Protein AF-A0A9D1Q0N4-F1 (afdb_monomer)

Mean predicted aligned error: 3.75 Å

InterPro domains:
  IPR006680 Amidohydrolase-related [PF01979] (60-169)
  IPR032466 Metal-dependent hydrolase [SSF51556] (52-188)

Solvent-accessible surface area (backbone atoms only — not comparable to full-atom values): 10990 Å² total; per-residue (Å²): 94,47,56,34,62,31,29,49,34,94,57,45,86,77,23,68,30,45,76,70,38,65,31,36,29,37,42,48,86,78,88,74,96,49,96,42,55,42,36,20,34,46,71,92,54,87,76,86,84,46,68,28,36,28,41,83,36,84,80,52,55,70,70,51,50,52,51,47,28,55,34,45,76,70,62,37,38,33,39,35,34,35,26,44,37,72,66,57,31,53,50,29,33,75,76,70,75,33,45,41,53,53,47,33,50,75,67,49,51,54,25,70,44,20,34,33,28,47,50,34,65,66,56,71,66,44,51,51,51,35,43,75,38,47,21,32,37,28,41,27,46,44,39,34,42,70,74,68,51,43,74,54,50,58,58,59,42,30,74,75,61,35,38,38,34,41,22,47,28,59,33,84,65,36,76,41,41,40,66,70,54,41,51,52,49,43,54,50,51,51,16,62,76,64,76,35,84,72,71,67,54,77,89,48,62,41,65,80,77

Foldseek 3Di:
DAEQQEEQAPCLVVFQQSVVHQAYEYEYPDDDPDPRYQYAYEPPPPDDPGQHHEAAALPDDPVSLVVLQVCVVVLGAYEYEFDQAPVQQVVCCVPPVDGRLVSCVVSNNAALRYEYENQAHDDLVSLVSNVVRNYAYEYQQQVSVVVVSDQHPVLSNLVSPHAYHYHNYHCPRPVNRNPVCRVVNNQVRNCVVVVHHRSDDPVSHHHND

Secondary structure (DSSP, 8-state):
--EEEEE--TTGGGSGGGGG-SEEEEESSS----TTEEEEEETTSSTT-SSEEEES-TTS-HHHHHHHHHHHHTT--EEEEES-SHHHHHHHHHHHSS-HHHHHHHHT--STTEEEEE-SS--HHHHHHHHHTT-EEEE-HHHHHHTT-----HHHHHHHT-EEEE--BTSSS-TT--HHHHHHHHHHHHHHHTT-SS-S-TTS--S--

Structure (mmCIF, N/CA/C/O backbone):
data_AF-A0A9D1Q0N4-F1
#
_entry.id   AF-A0A9D1Q0N4-F1
#
loop_
_atom_site.group_PDB
_atom_site.id
_atom_site.type_symbol
_atom_site.label_atom_id
_atom_site.label_alt_id
_atom_site.label_comp_id
_atom_site.label_asym_id
_atom_site.label_entity_id
_atom_site.label_seq_id
_atom_site.pdbx_PDB_ins_code
_atom_site.Cartn_x
_atom_site.Cartn_y
_atom_site.Cartn_z
_atom_site.occupancy
_atom_site.B_iso_or_equiv
_atom_site.auth_seq_id
_atom_site.auth_comp_id
_atom_site.auth_asym_id
_atom_site.auth_atom_i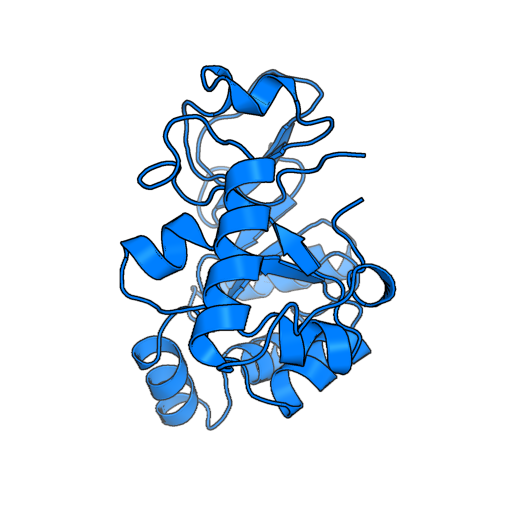d
_atom_site.pdbx_PDB_model_num
ATOM 1 N N . MET A 1 1 ? -4.282 -2.063 -17.304 1.00 81.88 1 MET A N 1
ATOM 2 C CA . MET A 1 1 ? -3.880 -0.659 -17.179 1.00 81.88 1 MET A CA 1
ATOM 3 C C . MET A 1 1 ? -2.754 -0.622 -16.160 1.00 81.88 1 MET A C 1
ATOM 5 O O . MET A 1 1 ? -2.988 -1.005 -15.025 1.00 81.88 1 MET A O 1
ATOM 9 N N . LYS A 1 2 ? -1.538 -0.217 -16.536 1.00 89.81 2 LYS A N 1
ATOM 10 C CA . LYS A 1 2 ? -0.392 -0.198 -15.614 1.00 89.81 2 LYS A CA 1
ATOM 11 C C . LYS A 1 2 ? -0.515 1.010 -14.680 1.00 89.81 2 LYS A C 1
ATOM 13 O O . LYS A 1 2 ? -0.471 2.153 -15.134 1.00 89.81 2 LYS A O 1
ATOM 18 N N . ILE A 1 3 ? -0.703 0.758 -13.385 1.00 93.88 3 ILE A N 1
ATOM 19 C CA . ILE A 1 3 ? -0.889 1.792 -12.359 1.00 93.88 3 ILE A CA 1
ATOM 20 C C . ILE A 1 3 ? 0.294 1.762 -11.395 1.00 93.88 3 ILE A C 1
ATOM 22 O O . ILE A 1 3 ? 0.560 0.728 -10.788 1.00 93.88 3 ILE A O 1
ATOM 26 N N . ASN A 1 4 ? 0.945 2.908 -11.201 1.00 96.00 4 ASN A N 1
ATOM 27 C CA . ASN A 1 4 ? 1.784 3.147 -10.031 1.00 96.00 4 ASN A CA 1
ATOM 28 C C . ASN A 1 4 ? 0.892 3.730 -8.928 1.00 96.00 4 ASN A C 1
ATOM 30 O O . ASN A 1 4 ? 0.522 4.903 -8.980 1.00 96.00 4 ASN A O 1
ATOM 34 N N . ALA A 1 5 ? 0.486 2.904 -7.965 1.00 96.38 5 ALA A N 1
ATOM 35 C CA . ALA A 1 5 ? -0.509 3.272 -6.959 1.00 96.38 5 ALA A CA 1
ATOM 36 C C . ALA A 1 5 ? 0.079 4.008 -5.744 1.00 96.38 5 ALA A C 1
ATOM 38 O O . ALA A 1 5 ? -0.669 4.350 -4.828 1.00 96.38 5 ALA A O 1
ATOM 39 N N . PHE A 1 6 ? 1.390 4.270 -5.724 1.00 97.38 6 PHE A N 1
ATOM 40 C CA . PHE A 1 6 ? 2.018 5.127 -4.721 1.00 97.38 6 PHE A CA 1
ATOM 41 C C . PHE A 1 6 ? 3.415 5.569 -5.164 1.00 97.38 6 PHE A C 1
ATOM 43 O O . PHE A 1 6 ? 4.330 4.750 -5.262 1.00 97.38 6 PHE A O 1
ATOM 50 N N . SER A 1 7 ? 3.604 6.876 -5.325 1.00 97.19 7 SER A N 1
ATOM 51 C CA . SER A 1 7 ? 4.924 7.493 -5.427 1.00 97.19 7 SER A CA 1
ATOM 52 C C . SER A 1 7 ? 4.961 8.795 -4.639 1.00 97.19 7 SER A C 1
ATOM 54 O O . SER A 1 7 ? 4.126 9.670 -4.864 1.00 97.19 7 SER A O 1
ATOM 56 N N . SER A 1 8 ? 5.953 8.960 -3.768 1.00 96.31 8 SER A N 1
ATOM 57 C CA . SER A 1 8 ? 6.266 10.240 -3.126 1.00 96.31 8 SER A CA 1
ATOM 58 C C . SER A 1 8 ? 7.486 10.938 -3.732 1.00 96.31 8 SER A C 1
ATOM 60 O O . SER A 1 8 ? 7.941 11.945 -3.194 1.00 96.31 8 SER A O 1
ATOM 62 N N . ASP A 1 9 ? 8.016 10.426 -4.849 1.00 95.94 9 ASP A N 1
ATOM 63 C CA . ASP A 1 9 ? 9.098 11.070 -5.597 1.00 95.94 9 ASP A CA 1
ATOM 64 C C . ASP A 1 9 ? 8.590 12.350 -6.301 1.00 95.94 9 ASP A C 1
ATOM 66 O O . ASP A 1 9 ? 7.797 12.252 -7.248 1.00 95.94 9 ASP A O 1
ATOM 70 N N . PRO A 1 10 ? 9.053 13.559 -5.917 1.00 94.12 10 PRO A N 1
ATOM 71 C CA . PRO A 1 10 ? 8.656 14.809 -6.570 1.00 94.12 10 PRO A CA 1
ATOM 72 C C . PRO A 1 10 ? 9.170 14.932 -8.014 1.00 94.12 10 PRO A C 1
ATOM 74 O O . PRO A 1 10 ? 8.775 15.845 -8.741 1.00 94.12 10 PRO A O 1
ATOM 77 N N . HIS A 1 11 ? 10.052 14.032 -8.448 1.00 94.62 11 HIS A N 1
ATOM 78 C CA . HIS A 1 11 ? 10.604 13.968 -9.795 1.00 94.62 11 HIS A CA 1
ATOM 79 C C . HIS A 1 11 ? 10.097 12.761 -10.591 1.00 94.62 11 HIS A C 1
ATOM 81 O O . HIS A 1 11 ? 10.642 12.485 -11.659 1.00 94.62 11 HIS A O 1
ATOM 87 N N . ILE A 1 12 ? 9.029 12.088 -10.136 1.00 96.06 12 ILE A N 1
ATOM 88 C CA . ILE A 1 12 ? 8.486 10.875 -10.769 1.00 96.06 12 ILE A CA 1
ATOM 89 C C . ILE A 1 12 ? 8.294 11.019 -12.287 1.00 96.06 12 ILE A C 1
ATOM 91 O O . ILE A 1 12 ? 8.672 10.135 -13.044 1.00 96.06 12 ILE A O 1
ATOM 95 N N . LEU A 1 13 ? 7.802 12.167 -12.768 1.00 95.44 13 LEU A N 1
ATOM 96 C CA . LEU A 1 13 ? 7.566 12.407 -14.200 1.00 95.44 13 LEU A CA 1
ATOM 97 C C . LEU A 1 13 ? 8.845 12.468 -15.055 1.00 95.44 13 LEU A C 1
ATOM 99 O O . LEU A 1 13 ? 8.765 12.344 -16.275 1.00 95.44 13 LEU A O 1
ATOM 103 N N . ALA A 1 14 ? 10.010 12.671 -14.440 1.00 95.50 14 ALA A N 1
ATOM 104 C CA . ALA A 1 14 ? 11.302 12.626 -15.119 1.00 95.50 14 ALA A CA 1
ATOM 105 C C . ALA A 1 14 ? 11.915 11.213 -15.137 1.00 95.50 14 ALA A C 1
ATOM 107 O O . ALA A 1 14 ? 12.915 10.999 -15.826 1.00 95.50 14 ALA A O 1
ATOM 108 N N . ARG A 1 15 ? 11.344 10.257 -14.391 1.00 96.62 15 ARG A N 1
ATOM 109 C CA . ARG A 1 15 ? 11.816 8.868 -14.337 1.00 96.62 15 ARG A CA 1
ATOM 110 C C . ARG A 1 15 ? 11.367 8.100 -15.572 1.00 96.62 15 ARG A C 1
ATOM 112 O O . ARG A 1 15 ? 10.278 8.331 -16.099 1.00 96.62 15 ARG A O 1
ATOM 119 N N . ARG A 1 16 ? 12.195 7.163 -16.040 1.00 96.44 16 ARG A N 1
ATOM 120 C CA . ARG A 1 16 ? 11.936 6.440 -17.294 1.00 96.44 16 ARG A CA 1
ATOM 121 C C . ARG A 1 16 ? 10.633 5.634 -17.232 1.00 96.44 16 ARG A C 1
ATOM 123 O O . ARG A 1 16 ? 9.812 5.737 -18.145 1.00 96.44 16 ARG A O 1
ATOM 130 N N . GLY A 1 17 ? 10.426 4.888 -16.150 1.00 95.06 17 GLY A N 1
ATOM 131 C CA . GLY A 1 17 ? 9.278 4.001 -15.944 1.00 95.06 17 GLY A CA 1
ATOM 132 C C . GLY A 1 17 ? 7.945 4.730 -15.762 1.00 95.06 17 GLY A C 1
ATOM 133 O O . GLY A 1 17 ? 6.886 4.161 -16.028 1.00 95.06 17 GLY A O 1
ATOM 134 N N . ALA A 1 18 ? 7.957 6.030 -15.443 1.00 94.56 18 ALA A N 1
ATOM 135 C CA . ALA A 1 18 ? 6.731 6.828 -15.398 1.00 94.56 18 ALA A CA 1
ATOM 136 C C . ALA A 1 18 ? 6.043 6.934 -16.769 1.00 94.56 18 ALA A C 1
ATOM 138 O O . ALA A 1 18 ? 4.834 7.152 -16.835 1.00 94.56 18 ALA A O 1
ATOM 139 N N . SER A 1 19 ? 6.780 6.777 -17.874 1.00 94.31 19 SER A N 1
ATOM 140 C CA . SER A 1 19 ? 6.201 6.759 -19.225 1.00 94.31 19 SER A CA 1
ATOM 141 C C . SER A 1 19 ? 5.407 5.484 -19.539 1.00 94.31 19 SER A C 1
ATOM 143 O O . SER A 1 19 ? 4.500 5.536 -20.366 1.00 94.31 19 SER A O 1
ATOM 145 N N . ASP A 1 20 ? 5.677 4.388 -18.826 1.00 94.00 20 ASP A N 1
ATOM 146 C CA . ASP A 1 20 ? 4.983 3.107 -18.990 1.00 94.00 20 ASP A CA 1
ATOM 147 C C . ASP A 1 20 ? 3.683 3.028 -18.169 1.00 94.00 20 ASP A C 1
ATOM 149 O O . ASP A 1 20 ? 2.893 2.099 -18.338 1.00 94.00 20 ASP A O 1
ATOM 153 N N . CYS A 1 21 ? 3.449 3.989 -17.271 1.00 94.19 21 CYS A N 1
ATOM 154 C CA . CYS A 1 21 ? 2.267 4.032 -16.416 1.00 94.19 21 CYS A CA 1
ATOM 155 C C . CYS A 1 21 ? 1.103 4.769 -17.096 1.00 94.19 21 CYS A C 1
ATOM 157 O O . CYS A 1 21 ? 1.237 5.918 -17.524 1.00 94.19 21 CYS A O 1
ATOM 159 N N . ASP A 1 22 ? -0.072 4.137 -17.098 1.00 94.88 22 ASP A N 1
ATOM 160 C CA . ASP A 1 22 ? -1.345 4.746 -17.502 1.00 94.88 22 ASP A CA 1
ATOM 161 C C . ASP A 1 22 ? -1.890 5.686 -16.413 1.00 94.88 22 ASP A C 1
ATOM 163 O O . ASP A 1 22 ? -2.625 6.637 -16.694 1.00 94.88 22 ASP A O 1
ATOM 167 N N . ARG A 1 23 ? -1.553 5.402 -15.148 1.00 95.44 23 ARG A N 1
ATOM 168 C CA . ARG A 1 23 ? -1.949 6.198 -13.984 1.00 95.44 23 ARG A CA 1
ATOM 169 C C . ARG A 1 23 ? -0.871 6.166 -12.903 1.00 95.44 23 ARG A C 1
ATOM 171 O O . ARG A 1 23 ? -0.253 5.128 -12.682 1.00 95.44 23 ARG A O 1
ATOM 178 N N . ILE A 1 24 ? -0.668 7.293 -12.227 1.00 96.44 24 ILE A N 1
ATOM 179 C CA . ILE A 1 24 ? 0.308 7.455 -11.146 1.00 96.44 24 ILE A CA 1
ATOM 180 C C . ILE A 1 24 ? -0.375 8.159 -9.974 1.00 96.44 24 ILE A C 1
ATOM 182 O O . ILE A 1 24 ? -0.942 9.238 -10.140 1.00 96.44 24 ILE A O 1
ATOM 186 N N . PHE A 1 25 ? -0.327 7.560 -8.788 1.00 96.69 25 PHE A N 1
ATOM 187 C CA . PHE A 1 25 ? -0.811 8.173 -7.556 1.00 96.69 25 PHE A CA 1
ATOM 188 C C . PHE A 1 25 ? 0.373 8.885 -6.909 1.00 96.69 25 PHE A C 1
ATOM 190 O O . PHE A 1 25 ? 1.247 8.253 -6.314 1.00 96.69 25 PHE A O 1
ATOM 197 N N . TYR A 1 26 ? 0.425 10.202 -7.075 1.00 96.62 26 TYR A N 1
ATOM 198 C CA . TYR A 1 26 ? 1.487 11.017 -6.502 1.00 96.62 26 TYR A CA 1
ATOM 199 C C . TYR A 1 26 ? 1.077 11.518 -5.119 1.00 96.62 26 TYR A C 1
ATOM 201 O O . TYR A 1 26 ? 0.038 12.163 -4.972 1.00 96.62 26 TYR A O 1
ATOM 209 N N . VAL A 1 27 ? 1.913 11.246 -4.122 1.00 94.69 27 VAL A N 1
ATOM 210 C CA . VAL A 1 27 ? 1.740 11.658 -2.731 1.00 94.69 27 VAL A CA 1
ATOM 211 C C . VAL A 1 27 ? 2.778 12.721 -2.401 1.00 94.69 27 VAL A C 1
ATOM 213 O O . VAL A 1 27 ? 3.967 12.431 -2.305 1.00 94.69 27 VAL A O 1
ATOM 216 N N . GLY A 1 28 ? 2.353 13.961 -2.186 1.00 89.44 28 GLY A N 1
ATOM 217 C CA . GLY A 1 28 ? 3.304 15.014 -1.841 1.00 89.44 28 GLY A CA 1
ATOM 218 C C . GLY A 1 28 ? 2.754 16.424 -1.950 1.00 89.44 28 GLY A C 1
ATOM 219 O O . GLY A 1 28 ? 1.582 16.650 -2.253 1.00 89.44 28 GLY A O 1
ATOM 220 N N . HIS A 1 29 ? 3.626 17.396 -1.696 1.00 81.31 29 HIS A N 1
ATOM 221 C CA . HIS A 1 29 ? 3.309 18.808 -1.882 1.00 81.31 29 HIS A CA 1
ATOM 222 C C . HIS A 1 29 ? 3.537 19.229 -3.339 1.00 81.31 29 HIS A C 1
ATOM 224 O O . HIS A 1 29 ? 4.455 18.745 -4.000 1.00 81.31 29 HIS A O 1
ATOM 230 N N . GLY A 1 30 ? 2.718 20.170 -3.815 1.00 79.69 30 GLY A N 1
ATOM 231 C CA . GLY A 1 30 ? 2.789 20.693 -5.179 1.00 79.69 30 GLY A CA 1
ATOM 232 C C . GLY A 1 30 ? 2.060 19.806 -6.187 1.00 79.69 30 GLY A C 1
ATOM 233 O O . GLY A 1 30 ? 2.262 18.598 -6.241 1.00 79.69 30 GLY A O 1
ATOM 234 N N . ARG A 1 31 ? 1.186 20.413 -6.991 1.00 79.75 31 ARG A N 1
ATOM 235 C CA . ARG A 1 31 ? 0.444 19.686 -8.023 1.00 79.75 31 ARG A CA 1
ATOM 236 C C . ARG A 1 31 ? 1.333 19.461 -9.241 1.00 79.75 31 ARG A C 1
ATOM 238 O O . ARG A 1 31 ? 1.932 20.408 -9.749 1.00 79.75 31 ARG A O 1
ATOM 245 N N . MET A 1 32 ? 1.370 18.230 -9.736 1.00 87.94 32 MET A N 1
ATOM 246 C CA . MET A 1 32 ? 1.984 17.911 -11.024 1.00 87.94 32 MET A CA 1
ATOM 247 C C . MET A 1 32 ? 0.963 18.087 -12.150 1.00 87.94 32 MET A C 1
ATOM 249 O O . MET A 1 32 ? -0.186 17.665 -12.031 1.00 87.94 32 MET A O 1
ATOM 253 N N . THR A 1 33 ? 1.370 18.727 -13.244 1.00 85.00 33 THR A N 1
ATOM 254 C CA . THR A 1 33 ? 0.526 18.915 -14.431 1.00 85.00 33 THR A CA 1
ATOM 255 C C . THR A 1 33 ? 0.754 17.774 -15.423 1.00 85.00 33 THR A C 1
ATOM 257 O O . THR A 1 33 ? 1.555 17.910 -16.345 1.00 85.00 33 THR A O 1
ATOM 260 N N . ASP A 1 34 ? 0.072 16.651 -15.209 1.00 92.12 34 ASP A N 1
ATOM 261 C CA . ASP A 1 34 ? 0.018 15.500 -16.120 1.00 92.12 34 ASP A CA 1
ATOM 262 C C . ASP A 1 34 ? -1.321 14.772 -15.905 1.00 92.12 34 ASP A C 1
ATOM 264 O O . ASP A 1 34 ? -1.698 14.507 -14.765 1.00 92.12 34 ASP A O 1
ATOM 268 N N . ASP A 1 35 ? -2.049 14.454 -16.979 1.00 93.12 35 ASP A N 1
ATOM 269 C CA . ASP A 1 35 ? -3.398 13.861 -16.905 1.00 93.12 35 ASP A CA 1
ATOM 270 C C . ASP A 1 35 ? -3.413 12.447 -16.293 1.00 93.12 35 ASP A C 1
ATOM 272 O O . ASP A 1 35 ? -4.468 11.931 -15.906 1.00 93.12 35 ASP A O 1
ATOM 276 N N . ARG A 1 36 ? -2.247 11.797 -16.204 1.00 94.81 36 ARG A N 1
ATOM 277 C CA . ARG A 1 36 ? -2.065 10.480 -15.581 1.00 94.81 36 ARG A CA 1
ATOM 278 C C . ARG A 1 36 ? -1.880 10.579 -14.069 1.00 94.81 36 ARG A C 1
ATOM 280 O O . ARG A 1 36 ? -1.952 9.552 -13.396 1.00 94.81 36 ARG A O 1
ATOM 287 N N . ILE A 1 37 ? -1.654 11.771 -13.521 1.00 95.06 37 ILE A N 1
ATOM 288 C CA . ILE A 1 37 ? -1.445 11.963 -12.086 1.00 95.06 37 ILE A CA 1
ATOM 289 C C . ILE A 1 37 ? -2.794 12.066 -11.373 1.00 95.06 37 ILE A C 1
ATOM 291 O O . ILE A 1 37 ? -3.619 12.909 -11.714 1.00 95.06 37 ILE A O 1
ATOM 295 N N . LEU A 1 38 ? -2.984 11.227 -10.354 1.00 94.06 38 LEU A N 1
ATOM 296 C CA . LEU A 1 38 ? -3.920 11.487 -9.264 1.00 94.06 38 LEU A CA 1
ATOM 297 C C . LEU A 1 38 ? -3.120 11.990 -8.072 1.00 94.06 38 LEU A C 1
ATOM 299 O O . LEU A 1 38 ? -2.229 11.300 -7.573 1.00 94.06 38 LEU A O 1
ATOM 303 N N . HIS A 1 39 ? -3.409 13.212 -7.644 1.00 93.81 39 HIS A N 1
ATOM 304 C CA . HIS A 1 39 ? -2.659 13.873 -6.588 1.00 93.81 39 HIS A CA 1
ATOM 305 C C . HIS A 1 39 ? -3.307 13.631 -5.225 1.00 93.81 39 HIS A C 1
ATOM 307 O O . HIS A 1 39 ? -4.402 14.120 -4.952 1.00 93.81 39 HIS A O 1
ATOM 313 N N . PHE A 1 40 ? -2.600 12.912 -4.357 1.00 94.00 40 PHE A N 1
ATOM 314 C CA . PHE A 1 40 ? -2.961 12.699 -2.962 1.00 94.00 40 PHE A CA 1
ATOM 315 C C . PHE A 1 40 ? -2.200 13.687 -2.081 1.00 94.00 40 PHE A C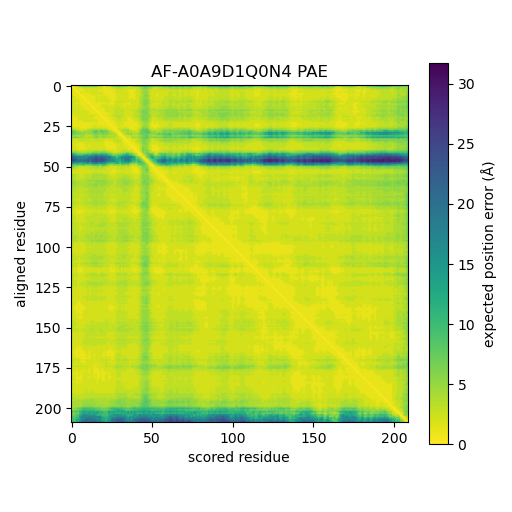 1
ATOM 317 O O . PHE A 1 40 ? -0.973 13.645 -1.954 1.00 94.00 40 PHE A O 1
ATOM 324 N N . VAL A 1 41 ? -2.938 14.615 -1.483 1.00 91.25 41 VAL A N 1
ATOM 325 C CA . VAL A 1 41 ? -2.361 15.701 -0.686 1.00 91.25 41 VAL A CA 1
ATOM 326 C C . VAL A 1 41 ? -2.157 15.216 0.754 1.00 91.25 41 VAL A C 1
ATOM 328 O O . VAL A 1 41 ? -3.100 14.677 1.326 1.00 91.25 41 VAL A O 1
ATOM 331 N N . PRO A 1 42 ? -0.976 15.387 1.376 1.00 87.44 42 PRO A N 1
ATOM 332 C CA . PRO A 1 42 ? -0.800 15.082 2.796 1.00 87.44 42 PRO A CA 1
ATOM 333 C C . PRO A 1 42 ? -1.670 15.982 3.686 1.00 87.44 42 PRO A C 1
ATOM 335 O O . PRO A 1 42 ? -1.777 17.186 3.430 1.00 87.44 42 PRO A O 1
ATOM 338 N N . PHE A 1 43 ? -2.246 15.429 4.758 1.00 77.50 43 PHE A N 1
ATOM 339 C CA . PHE A 1 43 ? -2.983 16.227 5.748 1.00 77.50 43 PHE A CA 1
ATOM 340 C C . PHE A 1 43 ? -2.145 17.383 6.315 1.00 77.50 43 PHE A C 1
ATOM 342 O O . PHE A 1 43 ? -0.951 17.240 6.580 1.00 77.50 43 PHE A O 1
ATOM 349 N N . GLY A 1 44 ? -2.787 18.541 6.501 1.00 63.16 44 GLY A N 1
ATOM 350 C CA . GLY A 1 44 ? -2.145 19.777 6.966 1.00 63.16 44 GLY A CA 1
ATOM 351 C C . GLY A 1 44 ? -1.551 20.662 5.859 1.00 63.16 44 GLY A C 1
ATOM 352 O O . GLY A 1 44 ? -1.112 21.774 6.150 1.00 63.16 44 GLY A O 1
ATOM 353 N N . ALA A 1 45 ? -1.562 20.222 4.596 1.00 58.00 45 ALA A N 1
ATOM 354 C CA . ALA A 1 45 ? -1.280 21.083 3.447 1.00 58.00 45 ALA A CA 1
ATOM 355 C C . ALA A 1 45 ? -2.521 21.915 3.057 1.00 58.00 45 ALA A C 1
ATOM 357 O O . ALA A 1 45 ? -3.654 21.498 3.289 1.00 58.00 45 ALA A O 1
ATOM 358 N N . GLU A 1 46 ? -2.324 23.101 2.470 1.00 53.62 46 GLU A N 1
ATOM 359 C CA . GLU A 1 46 ? -3.413 24.004 2.067 1.00 53.62 46 GLU A CA 1
ATOM 360 C C . GLU A 1 46 ? -4.498 23.276 1.239 1.00 53.62 46 GLU A C 1
ATOM 362 O O . GLU A 1 46 ? -4.242 22.816 0.129 1.00 53.62 46 GLU A O 1
ATOM 367 N N . ARG A 1 47 ? -5.701 23.168 1.828 1.00 50.88 47 ARG A N 1
ATOM 368 C CA . ARG A 1 47 ? -7.004 22.735 1.273 1.00 50.88 47 ARG A CA 1
ATOM 369 C C . ARG A 1 47 ? -7.004 22.116 -0.141 1.00 50.88 47 ARG A C 1
ATOM 371 O O . ARG A 1 47 ? -6.925 22.836 -1.132 1.00 50.88 47 ARG A O 1
ATOM 378 N N . LEU A 1 48 ? -7.291 20.807 -0.195 1.00 55.12 48 LEU A N 1
ATOM 379 C CA . LEU A 1 48 ? -8.095 20.058 -1.192 1.00 55.12 48 LEU A CA 1
ATOM 380 C C . LEU A 1 48 ? -7.976 20.435 -2.687 1.00 55.12 48 LEU A C 1
ATOM 382 O O . LEU A 1 48 ? -8.940 20.297 -3.435 1.00 55.12 48 LEU A O 1
ATOM 386 N N . ASN A 1 49 ? -6.812 20.869 -3.166 1.00 65.06 49 ASN A N 1
ATOM 387 C CA . ASN A 1 49 ? -6.568 21.056 -4.604 1.00 65.06 49 ASN A CA 1
ATOM 388 C C . ASN A 1 49 ? -5.966 19.800 -5.273 1.00 65.06 49 ASN A C 1
ATOM 390 O O . ASN A 1 49 ? -5.291 19.908 -6.302 1.00 65.06 49 ASN A O 1
ATOM 394 N N . GLY A 1 50 ? -6.210 18.629 -4.676 1.00 72.94 50 GLY A N 1
ATOM 395 C CA . GLY A 1 50 ? -5.829 17.303 -5.166 1.00 72.94 50 GLY A CA 1
ATOM 396 C C . GLY A 1 50 ? -7.044 16.403 -5.393 1.00 72.94 50 GLY A C 1
ATOM 397 O O . GLY A 1 50 ? -8.177 16.780 -5.095 1.00 72.94 50 GLY A O 1
ATOM 398 N N . ASP A 1 51 ? -6.795 15.218 -5.935 1.00 89.69 51 ASP A N 1
ATOM 399 C CA . ASP A 1 51 ? -7.820 14.232 -6.290 1.00 89.69 51 ASP A CA 1
ATOM 400 C C . ASP A 1 51 ? -8.170 13.302 -5.112 1.00 89.69 51 ASP A C 1
ATOM 402 O O . ASP A 1 51 ? -9.231 12.677 -5.104 1.00 89.69 51 ASP A O 1
ATOM 406 N N . GLY A 1 52 ? -7.295 13.237 -4.105 1.00 91.50 52 GLY A N 1
ATOM 407 C CA . GLY A 1 52 ? -7.473 12.472 -2.874 1.00 91.50 52 GLY A CA 1
ATOM 408 C C . GLY A 1 52 ? -6.588 12.990 -1.742 1.00 91.50 52 GLY A C 1
ATOM 409 O O . GLY A 1 52 ? -5.903 14.011 -1.878 1.00 91.50 52 GLY A O 1
ATOM 410 N N . VAL A 1 53 ? -6.586 12.283 -0.612 1.00 92.75 53 VAL A N 1
ATOM 411 C CA . VAL A 1 53 ? -5.810 12.679 0.574 1.00 92.75 53 VAL A CA 1
ATOM 412 C C . VAL A 1 53 ? -4.931 11.542 1.079 1.00 92.75 53 VAL A C 1
ATOM 414 O O . VAL A 1 53 ? -5.294 10.369 0.999 1.00 92.75 53 VAL A O 1
ATOM 417 N N . TYR A 1 54 ? -3.751 11.901 1.576 1.00 94.56 54 TYR A N 1
ATOM 418 C CA . TYR A 1 54 ? -2.800 10.984 2.182 1.00 94.56 54 TYR A CA 1
ATOM 419 C C . TYR A 1 54 ? -2.752 11.162 3.703 1.00 94.56 54 TYR A C 1
ATOM 421 O O . TYR A 1 54 ? -2.372 12.222 4.210 1.00 94.56 54 TYR A O 1
ATOM 429 N N . LEU A 1 55 ? -3.099 10.093 4.417 1.00 95.06 55 LEU A N 1
ATOM 430 C CA . LEU A 1 55 ? -2.953 9.943 5.856 1.00 95.06 55 LEU A CA 1
ATOM 431 C C . LEU A 1 55 ? -1.637 9.208 6.164 1.00 95.06 55 LEU A C 1
ATOM 433 O O . LEU A 1 55 ? -1.560 7.991 5.979 1.00 95.06 55 LEU A O 1
ATOM 437 N N . PRO A 1 56 ? -0.592 9.904 6.648 1.00 93.00 56 PRO A N 1
ATOM 438 C CA . PRO A 1 56 ? 0.720 9.292 6.853 1.00 93.00 56 PRO A CA 1
ATOM 439 C C . PRO A 1 56 ? 0.765 8.318 8.034 1.00 93.00 56 PRO A C 1
ATOM 441 O O . PRO A 1 56 ? 1.730 7.569 8.159 1.00 93.00 56 PRO A O 1
ATOM 444 N N . SER A 1 57 ? -0.229 8.347 8.925 1.00 94.44 57 SER A N 1
ATOM 445 C CA . SER A 1 57 ? -0.334 7.412 10.041 1.00 94.44 57 SER A CA 1
ATOM 446 C C . SER A 1 57 ? -1.738 7.424 10.643 1.00 94.44 57 SER A C 1
ATOM 448 O O . SER A 1 57 ? -2.364 8.475 10.753 1.00 94.44 57 SER A O 1
ATOM 450 N N . VAL A 1 58 ? -2.185 6.283 11.166 1.00 94.44 58 VAL A N 1
ATOM 451 C CA . VAL A 1 58 ? -3.374 6.200 12.040 1.00 94.44 58 VAL A CA 1
ATOM 452 C C . VAL A 1 58 ? -3.193 6.907 13.392 1.00 94.44 58 VAL A C 1
ATOM 454 O O . VAL A 1 58 ? -4.137 6.994 14.169 1.00 94.44 58 VAL A O 1
ATOM 457 N N . PHE A 1 59 ? -1.992 7.417 13.683 1.00 94.50 59 PHE A N 1
ATOM 458 C CA . PHE A 1 59 ? -1.690 8.257 14.846 1.00 94.50 59 PHE A CA 1
ATOM 459 C C . PHE A 1 59 ? -1.605 9.755 14.512 1.00 94.50 59 PHE A C 1
ATOM 461 O O . PHE A 1 59 ? -1.066 10.522 15.314 1.00 94.50 59 PHE A O 1
ATOM 468 N N . SER A 1 60 ? -2.050 10.180 13.323 1.00 92.38 60 SER A N 1
ATOM 469 C CA . SER A 1 60 ? -2.194 11.607 13.001 1.00 92.38 60 SER A CA 1
ATOM 470 C C . SER A 1 60 ? -3.160 12.312 13.968 1.00 92.38 60 SER A C 1
ATOM 472 O O . SER A 1 60 ? -3.824 11.664 14.774 1.00 92.38 60 SER A O 1
ATOM 474 N N . SER A 1 61 ? -3.197 13.649 13.934 1.00 91.38 61 SER A N 1
ATOM 475 C CA . SER A 1 61 ? -4.059 14.417 14.841 1.00 91.38 61 SER A CA 1
ATOM 476 C C . SER A 1 61 ? -5.538 14.095 14.627 1.00 91.38 61 SER A C 1
ATOM 478 O O . SER A 1 61 ? -5.928 13.683 13.532 1.00 91.38 61 SER A O 1
ATOM 480 N N . ASP A 1 62 ? -6.355 14.325 15.656 1.00 91.12 62 ASP A N 1
ATOM 481 C CA . ASP A 1 62 ? -7.799 14.077 15.602 1.00 91.12 62 ASP A CA 1
ATOM 482 C C . ASP A 1 62 ? -8.439 14.797 14.404 1.00 91.12 62 ASP A C 1
ATOM 484 O O . ASP A 1 62 ? -9.233 14.199 13.687 1.00 91.12 62 ASP A O 1
ATOM 488 N N . GLU A 1 63 ? -8.006 16.024 14.087 1.00 89.81 63 GLU A N 1
ATOM 489 C CA . GLU A 1 63 ? -8.511 16.769 12.926 1.00 89.81 63 GLU A CA 1
ATOM 490 C C . GLU A 1 63 ? -8.205 16.076 11.590 1.00 89.81 63 GLU A C 1
ATOM 492 O O . GLU A 1 63 ? -9.041 16.076 10.689 1.00 89.81 63 GLU A O 1
ATOM 497 N N . ALA A 1 64 ? -7.014 15.483 11.450 1.00 90.31 64 ALA A N 1
ATOM 498 C CA . ALA A 1 64 ? -6.632 14.760 10.239 1.00 90.31 64 ALA A CA 1
ATOM 499 C C . ALA A 1 64 ? -7.399 13.437 10.107 1.00 90.31 64 ALA A C 1
ATOM 501 O O . ALA A 1 64 ? -7.783 13.047 9.005 1.00 90.31 64 ALA A O 1
ATOM 502 N N . ILE A 1 65 ? -7.634 12.749 11.228 1.00 92.69 65 ILE A N 1
ATOM 503 C CA . ILE A 1 65 ? -8.425 11.517 11.253 1.00 92.69 65 ILE A CA 1
ATOM 504 C C . ILE A 1 65 ? -9.887 11.817 10.910 1.00 92.69 65 ILE A C 1
ATOM 506 O O . ILE A 1 65 ? -10.440 11.160 10.030 1.00 92.69 65 ILE A O 1
ATOM 510 N N . ASP A 1 66 ? -10.491 12.832 11.528 1.00 91.69 66 ASP A N 1
ATOM 511 C CA . ASP A 1 66 ? -11.880 13.227 11.275 1.00 91.69 66 ASP A CA 1
ATOM 512 C C . ASP A 1 66 ? -12.099 13.617 9.806 1.00 91.69 66 ASP A C 1
ATOM 514 O O . ASP A 1 66 ? -13.032 13.132 9.161 1.00 91.69 66 ASP A O 1
ATOM 518 N N . GLU A 1 67 ? -11.205 14.427 9.232 1.00 89.19 67 GLU A N 1
ATOM 519 C CA . GLU A 1 67 ? -11.291 14.802 7.818 1.00 89.19 67 GLU A CA 1
ATOM 520 C C . GLU A 1 67 ? -11.112 13.579 6.896 1.00 89.19 67 GLU A C 1
ATOM 522 O O . GLU A 1 67 ? -11.846 13.436 5.914 1.00 89.19 67 GLU A O 1
ATOM 527 N N . ALA A 1 68 ? -10.204 12.648 7.214 1.00 91.62 68 ALA A N 1
ATOM 528 C CA . ALA A 1 68 ? -10.056 11.404 6.456 1.00 91.62 68 ALA A CA 1
ATOM 529 C C . ALA A 1 68 ? -11.342 10.567 6.468 1.00 91.62 68 ALA A C 1
ATOM 531 O O . ALA A 1 68 ? -11.759 10.074 5.419 1.00 91.62 68 ALA A O 1
ATOM 532 N N . ILE A 1 69 ? -12.000 10.449 7.624 1.00 93.00 69 ILE A N 1
ATOM 533 C CA . ILE A 1 69 ? -13.274 9.733 7.762 1.00 93.00 69 ILE A CA 1
ATOM 534 C C . ILE A 1 69 ? -14.354 10.395 6.899 1.00 93.00 69 ILE A C 1
ATOM 536 O O . ILE A 1 69 ? -15.045 9.712 6.140 1.00 93.00 69 ILE A O 1
ATOM 540 N N . GLU A 1 70 ? -14.488 11.724 6.958 1.00 92.19 70 GLU A N 1
ATOM 541 C CA . GLU A 1 70 ? -15.456 12.456 6.132 1.00 92.19 70 GLU A CA 1
ATOM 542 C C . GLU A 1 70 ? -15.234 12.225 4.630 1.00 92.19 70 GLU A C 1
ATOM 544 O O . GLU A 1 70 ? -16.193 12.086 3.865 1.00 92.19 70 GLU A O 1
ATOM 549 N N . LEU A 1 71 ? -13.975 12.173 4.192 1.00 91.44 71 LEU A N 1
ATOM 550 C CA . LEU A 1 71 ? -13.615 11.937 2.796 1.00 91.44 71 LEU A CA 1
ATOM 551 C C . LEU A 1 71 ? -13.923 10.507 2.352 1.00 91.44 71 LEU A C 1
ATOM 553 O O . LEU A 1 71 ? -14.520 10.333 1.286 1.00 91.44 71 LEU A O 1
ATOM 557 N N . VAL A 1 72 ? -13.620 9.509 3.189 1.00 93.00 72 VAL A N 1
ATOM 558 C CA . VAL A 1 72 ? -14.015 8.112 2.950 1.00 93.00 72 VAL A CA 1
ATOM 559 C C . VAL A 1 72 ? -15.536 8.010 2.792 1.00 93.00 72 VAL A C 1
ATOM 561 O O . VAL A 1 72 ? -16.011 7.439 1.809 1.00 93.00 72 VAL A O 1
ATOM 564 N N . LEU A 1 73 ? -16.314 8.641 3.681 1.00 93.25 73 LEU A N 1
ATOM 565 C CA . LEU A 1 73 ? -17.785 8.655 3.614 1.00 93.25 73 LEU A CA 1
ATOM 566 C C . LEU A 1 73 ? -18.332 9.335 2.349 1.00 93.25 73 LEU A C 1
ATOM 568 O O . LEU A 1 73 ? -19.407 8.981 1.863 1.00 93.25 73 LEU A O 1
ATOM 572 N N . ARG A 1 74 ? -17.602 10.308 1.800 1.00 92.69 74 ARG A N 1
ATOM 573 C CA . ARG A 1 74 ? -17.945 11.002 0.547 1.00 92.69 74 ARG A CA 1
ATOM 574 C C . ARG A 1 74 ? -17.472 10.260 -0.704 1.00 92.69 74 ARG A C 1
ATOM 576 O O . ARG A 1 74 ? -17.726 10.738 -1.809 1.00 92.69 74 ARG A O 1
ATOM 583 N N . GLY A 1 75 ? -16.790 9.126 -0.545 1.00 92.19 75 GLY A N 1
ATOM 584 C CA . GLY A 1 75 ? -16.212 8.357 -1.642 1.00 92.19 75 GLY A CA 1
ATOM 585 C C . GLY A 1 75 ? -14.993 9.020 -2.288 1.00 92.19 75 GLY A C 1
ATOM 586 O O . GLY A 1 75 ? -14.667 8.708 -3.430 1.00 92.19 75 GLY A O 1
ATOM 587 N N . VAL A 1 76 ? -14.333 9.946 -1.589 1.00 93.12 76 VAL A N 1
ATOM 588 C CA . VAL A 1 76 ? -13.071 10.535 -2.048 1.00 93.12 76 VAL A CA 1
ATOM 589 C C . VAL A 1 76 ? -11.937 9.541 -1.768 1.00 93.12 76 VAL A C 1
ATOM 591 O O . VAL A 1 76 ? -11.898 8.977 -0.673 1.00 93.12 76 VAL A O 1
ATOM 594 N N . PRO A 1 77 ? -11.012 9.310 -2.718 1.00 94.38 77 PRO A N 1
ATOM 595 C CA . PRO A 1 77 ? -9.876 8.424 -2.503 1.00 94.38 77 PRO A CA 1
ATOM 596 C C . PRO A 1 77 ? -8.990 8.845 -1.325 1.00 94.38 77 PRO A C 1
ATOM 598 O O . PRO A 1 77 ? -8.584 10.006 -1.218 1.00 94.38 77 PRO A O 1
ATOM 601 N N . VAL A 1 78 ? -8.631 7.873 -0.485 1.00 95.69 78 VAL A N 1
ATOM 602 C CA . VAL A 1 78 ? -7.705 8.055 0.641 1.00 95.69 78 VAL A CA 1
ATOM 603 C C . VAL A 1 78 ? -6.592 7.019 0.560 1.00 95.69 78 VAL A C 1
ATOM 605 O O . VAL A 1 78 ? -6.858 5.828 0.422 1.00 95.69 78 VAL A O 1
ATOM 608 N N . ILE A 1 79 ? -5.343 7.464 0.677 1.00 97.50 79 ILE A N 1
ATOM 609 C CA . ILE A 1 79 ? -4.206 6.580 0.951 1.00 97.50 79 ILE A CA 1
ATOM 610 C C . ILE A 1 79 ? -3.883 6.704 2.437 1.00 97.50 79 ILE A C 1
ATOM 612 O O . ILE A 1 79 ? -3.637 7.808 2.913 1.00 97.50 79 ILE A O 1
ATOM 616 N N . ALA A 1 80 ? -3.856 5.593 3.166 1.00 97.12 80 ALA A N 1
ATOM 617 C CA . ALA A 1 80 ? -3.467 5.556 4.571 1.00 97.12 80 ALA A CA 1
ATOM 618 C C . ALA A 1 80 ? -2.255 4.644 4.764 1.00 97.12 80 ALA A C 1
ATOM 620 O O . ALA A 1 80 ? -2.279 3.482 4.362 1.00 97.12 80 ALA A O 1
ATOM 621 N N . SER A 1 81 ? -1.206 5.152 5.402 1.00 97.12 81 SER A N 1
ATOM 622 C CA . SER A 1 81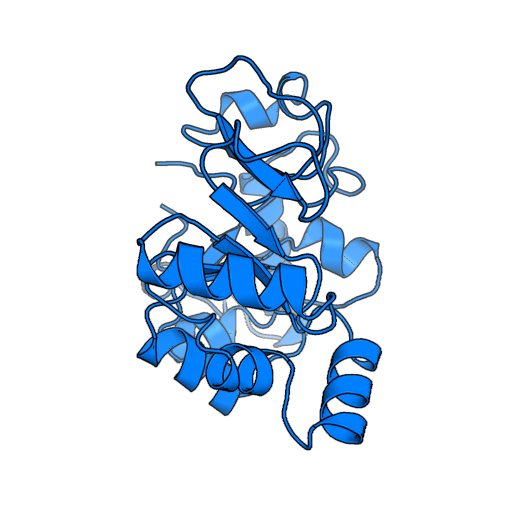 ? -0.040 4.346 5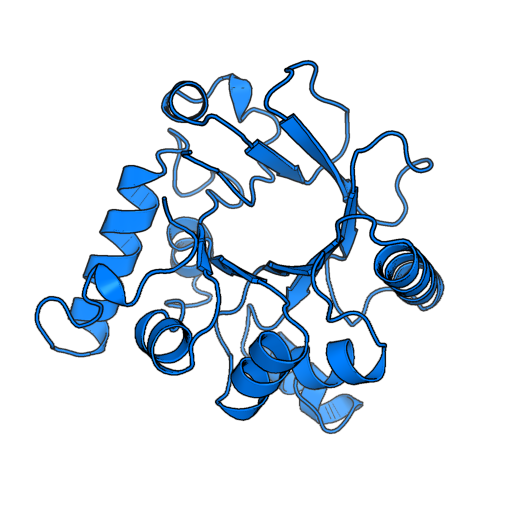.767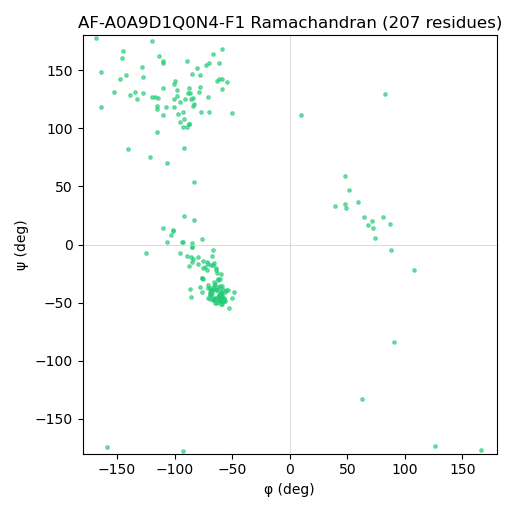 1.00 97.12 81 SER A CA 1
ATOM 623 C C . SER A 1 81 ? -0.300 3.605 7.074 1.00 97.12 81 SER A C 1
ATOM 625 O O . SER A 1 81 ? -0.584 4.227 8.099 1.00 97.12 81 SER A O 1
ATOM 627 N N . CYS A 1 82 ? -0.228 2.276 7.017 1.00 97.88 82 CYS A N 1
ATOM 628 C CA . CYS A 1 82 ? -0.437 1.385 8.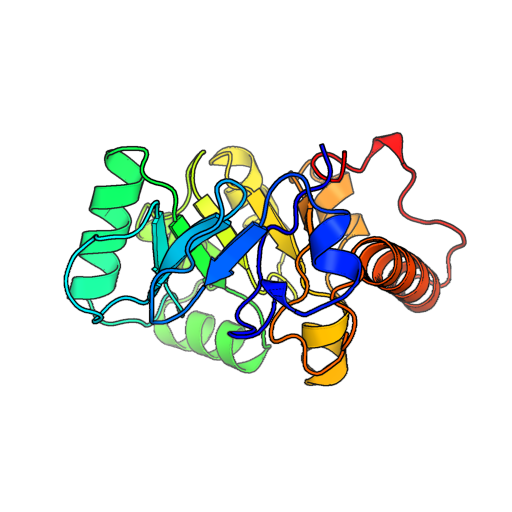154 1.00 97.88 82 CYS A CA 1
ATOM 629 C C . CYS A 1 82 ? 0.531 0.200 8.100 1.00 97.88 82 CYS A C 1
ATOM 631 O O . CYS A 1 82 ? 0.782 -0.362 7.032 1.00 97.88 82 CYS A O 1
ATOM 633 N N . CYS A 1 83 ? 0.972 -0.262 9.268 1.00 97.88 83 CYS A N 1
ATOM 634 C CA . CYS A 1 83 ? 1.693 -1.529 9.434 1.00 97.88 83 CYS A CA 1
ATOM 635 C C . CYS A 1 83 ? 3.001 -1.625 8.626 1.00 97.88 83 CYS A C 1
ATOM 637 O O . CYS A 1 83 ? 3.347 -2.696 8.120 1.00 97.88 83 CYS A O 1
ATOM 639 N N . LEU A 1 84 ? 3.746 -0.527 8.490 1.00 97.44 84 LEU A N 1
ATOM 640 C CA . LEU A 1 84 ? 5.039 -0.535 7.800 1.00 97.44 84 LEU A CA 1
ATOM 641 C C . LEU A 1 84 ? 6.149 -1.111 8.689 1.00 97.44 84 LEU A C 1
ATOM 643 O O . LEU A 1 84 ? 7.029 -1.813 8.196 1.00 97.44 84 LEU A O 1
ATOM 647 N N . THR A 1 85 ? 6.110 -0.845 9.999 1.00 97.50 85 THR A N 1
ATOM 648 C CA . THR A 1 85 ? 7.169 -1.260 10.937 1.00 97.50 85 THR A CA 1
ATOM 649 C C . THR A 1 85 ? 6.622 -2.008 12.152 1.00 97.50 85 THR A C 1
ATOM 651 O O . THR A 1 85 ? 5.505 -1.761 12.604 1.00 97.50 85 THR A O 1
ATOM 654 N N . LEU A 1 86 ? 7.437 -2.890 12.744 1.00 96.12 86 LEU A N 1
ATOM 655 C CA . LEU A 1 86 ? 7.094 -3.549 14.013 1.00 96.12 86 LEU A CA 1
ATOM 656 C C . LEU A 1 86 ? 6.927 -2.558 15.171 1.00 96.12 86 LEU A C 1
ATOM 658 O O . LEU A 1 86 ? 6.153 -2.825 16.088 1.00 96.12 86 LEU A O 1
ATOM 662 N N . ASP A 1 87 ? 7.645 -1.431 15.145 1.00 97.06 87 ASP A N 1
ATOM 663 C CA . ASP A 1 87 ? 7.522 -0.393 16.173 1.00 97.06 87 ASP A CA 1
ATOM 664 C C . ASP A 1 87 ? 6.154 0.297 16.114 1.00 97.06 87 ASP A C 1
ATOM 666 O O . ASP A 1 87 ? 5.507 0.479 17.147 1.00 97.06 87 ASP A O 1
ATOM 670 N N . GLU A 1 88 ? 5.667 0.596 14.907 1.00 97.31 88 GLU A N 1
ATOM 671 C CA . GLU A 1 88 ? 4.322 1.129 14.681 1.00 97.31 88 GLU A CA 1
ATOM 672 C C . GLU A 1 88 ? 3.253 0.161 15.204 1.00 97.31 88 GLU A C 1
ATOM 674 O O . GLU A 1 88 ? 2.401 0.552 16.006 1.00 97.31 88 GLU A O 1
ATOM 679 N N . VAL A 1 89 ? 3.334 -1.117 14.810 1.00 97.44 89 VAL A N 1
ATOM 680 C CA . VAL A 1 89 ? 2.388 -2.154 15.251 1.00 97.44 89 VAL A CA 1
ATOM 681 C C . VAL A 1 89 ? 2.425 -2.316 16.771 1.00 97.44 89 VAL A C 1
ATOM 683 O O . VAL A 1 89 ? 1.383 -2.276 17.425 1.00 97.44 89 VAL A O 1
ATOM 686 N N . GLY A 1 90 ? 3.620 -2.422 17.358 1.00 97.88 90 GLY A N 1
ATOM 687 C CA . GLY A 1 90 ? 3.794 -2.561 18.804 1.00 97.88 90 GLY A CA 1
ATOM 688 C C . GLY A 1 90 ? 3.352 -1.324 19.589 1.00 97.88 90 GLY A C 1
ATOM 689 O O . GLY A 1 90 ? 2.868 -1.443 20.715 1.00 97.88 90 GLY A O 1
ATOM 690 N N . THR A 1 91 ? 3.488 -0.129 19.015 1.00 97.94 91 THR A N 1
ATOM 691 C CA . THR A 1 91 ? 2.966 1.111 19.601 1.00 97.94 91 THR A CA 1
ATOM 692 C C . THR A 1 91 ? 1.441 1.140 19.558 1.00 97.94 91 THR A C 1
ATOM 694 O O . THR A 1 91 ? 0.823 1.537 20.550 1.00 97.94 91 THR A O 1
ATOM 697 N N . CYS A 1 92 ? 0.835 0.696 18.453 1.00 97.88 92 CYS A N 1
ATOM 698 C CA . CYS A 1 92 ? -0.618 0.614 18.318 1.00 97.88 92 CYS A CA 1
ATOM 699 C C . CYS A 1 92 ? -1.217 -0.336 19.355 1.00 97.88 92 CYS A C 1
ATOM 701 O O . CYS A 1 92 ? -2.120 0.050 20.097 1.00 97.88 92 CYS A O 1
ATOM 703 N N . ASP A 1 93 ? -0.643 -1.534 19.473 1.00 97.62 93 ASP A N 1
ATOM 704 C CA . ASP A 1 93 ? -1.084 -2.548 20.427 1.00 97.62 93 ASP A CA 1
ATOM 705 C C . ASP A 1 93 ? -1.003 -2.030 21.872 1.00 97.62 93 ASP A C 1
ATOM 707 O O . ASP A 1 93 ? -1.990 -2.036 22.606 1.00 97.62 93 ASP A O 1
ATOM 711 N N . LYS A 1 94 ? 0.131 -1.434 22.264 1.00 97.94 94 LYS A N 1
ATOM 712 C CA . LYS A 1 94 ? 0.304 -0.871 23.615 1.00 97.94 94 LYS A CA 1
ATOM 713 C C . LYS A 1 94 ? -0.684 0.248 23.949 1.00 97.94 94 LYS A C 1
ATOM 715 O O . LYS A 1 94 ? -1.075 0.374 25.108 1.00 97.94 94 LYS A O 1
ATOM 720 N N . LYS A 1 95 ? -1.025 1.105 22.981 1.00 97.44 95 LYS A N 1
ATOM 721 C CA . LYS A 1 95 ? -1.882 2.282 23.211 1.00 97.44 95 LYS A CA 1
ATOM 722 C C . LYS A 1 95 ? -3.372 1.969 23.092 1.00 97.44 95 LYS A C 1
ATOM 724 O O . LYS A 1 95 ? -4.163 2.517 23.854 1.00 97.44 95 LYS A O 1
ATOM 729 N N . PHE A 1 96 ? -3.748 1.115 22.144 1.00 97.25 96 PHE A N 1
ATOM 730 C CA . PHE A 1 96 ? -5.139 0.922 21.727 1.00 97.25 96 PHE A CA 1
ATOM 731 C C . PHE A 1 96 ? -5.616 -0.535 21.818 1.00 97.25 96 PHE A C 1
ATOM 733 O O . PHE A 1 96 ? -6.809 -0.791 21.626 1.00 97.25 96 PHE A O 1
ATOM 740 N N . GLY A 1 97 ? -4.718 -1.483 22.110 1.00 97.69 97 GLY A N 1
ATOM 741 C CA . GLY A 1 97 ? -5.013 -2.918 22.189 1.00 97.69 97 GLY A CA 1
ATOM 742 C C . GLY A 1 97 ? -5.438 -3.531 20.855 1.00 97.69 97 GLY A C 1
ATOM 743 O O . GLY A 1 97 ? -6.200 -4.495 20.846 1.00 97.69 97 GLY A O 1
ATOM 744 N N . VAL A 1 98 ? -5.051 -2.907 19.740 1.00 97.94 98 VAL A N 1
ATOM 745 C CA . VAL A 1 98 ? -5.351 -3.332 18.366 1.00 97.94 98 VAL A CA 1
ATOM 746 C C . VAL A 1 98 ? -4.184 -2.987 17.444 1.00 97.94 98 VAL A C 1
ATOM 748 O O . VAL A 1 98 ? -3.381 -2.106 17.756 1.00 97.94 98 VAL A O 1
ATOM 751 N N . THR A 1 99 ? -4.121 -3.641 16.288 1.00 98.25 99 THR A N 1
ATOM 752 C CA . THR A 1 99 ? -3.208 -3.307 15.186 1.00 98.25 99 THR A CA 1
ATOM 753 C C . THR A 1 99 ? -3.553 -1.946 14.558 1.00 98.25 99 THR A C 1
ATOM 755 O O . THR A 1 99 ? -4.669 -1.445 14.748 1.00 98.25 99 THR A O 1
ATOM 758 N N . PRO A 1 100 ? -2.643 -1.338 13.771 1.00 98.56 100 PRO A N 1
ATOM 759 C CA . PRO A 1 100 ? -2.954 -0.133 13.000 1.00 98.56 100 PRO A CA 1
ATOM 760 C C . PRO A 1 100 ? -4.170 -0.296 12.076 1.00 98.56 100 PRO A C 1
ATOM 762 O O . PRO A 1 100 ? -5.002 0.605 12.008 1.00 98.56 100 PRO A O 1
ATOM 765 N N . ILE A 1 101 ? -4.341 -1.460 11.435 1.00 98.62 101 ILE A N 1
ATOM 766 C CA . ILE A 1 101 ? -5.534 -1.751 10.620 1.00 98.62 101 ILE A CA 1
ATOM 767 C C . ILE A 1 101 ? -6.787 -1.879 11.483 1.00 98.62 101 ILE A C 1
ATOM 769 O O . ILE A 1 101 ? -7.820 -1.301 11.148 1.00 98.62 101 ILE A O 1
ATOM 773 N N . GLY A 1 102 ? -6.709 -2.567 12.623 1.00 98.38 102 GLY A N 1
ATOM 774 C CA . GLY A 1 102 ? -7.815 -2.640 13.574 1.00 98.38 102 GLY A CA 1
ATOM 775 C C . GLY A 1 102 ? -8.233 -1.259 14.089 1.00 98.38 102 GLY A C 1
ATOM 776 O O . GLY A 1 102 ? -9.424 -1.000 14.282 1.00 98.38 102 GLY A O 1
ATOM 777 N N . LEU A 1 103 ? -7.277 -0.346 14.271 1.00 98.31 103 LEU A N 1
ATOM 778 C CA . LEU A 1 103 ? -7.544 1.044 14.629 1.00 98.31 103 LEU A CA 1
ATOM 779 C C . LEU A 1 103 ? -8.173 1.826 13.465 1.00 98.31 103 LEU A C 1
ATOM 781 O O . LEU A 1 103 ? -9.198 2.474 13.664 1.00 98.31 103 LEU A O 1
ATOM 785 N N . ALA A 1 104 ? -7.635 1.702 12.248 1.00 98.19 104 ALA A N 1
ATOM 786 C CA . ALA A 1 104 ? -8.218 2.298 11.045 1.00 98.19 104 ALA A CA 1
ATOM 787 C C . ALA A 1 104 ? -9.669 1.839 10.824 1.00 98.19 104 ALA A C 1
ATOM 789 O O . ALA A 1 104 ? -10.543 2.647 10.510 1.00 98.19 104 ALA A O 1
ATOM 790 N N . HIS A 1 105 ? -9.952 0.556 11.060 1.00 98.19 105 HIS A N 1
ATOM 791 C CA . HIS A 1 105 ? -11.303 0.009 11.022 1.00 98.19 105 HIS A CA 1
ATOM 792 C C . HIS A 1 105 ? -12.208 0.642 12.087 1.00 98.19 105 HIS A C 1
ATOM 794 O O . HIS A 1 105 ? -13.322 1.054 11.771 1.00 98.19 105 HIS A O 1
ATOM 800 N N . LYS A 1 106 ? -11.735 0.783 13.336 1.00 97.38 106 LYS A N 1
ATOM 801 C CA . LYS A 1 106 ? -12.491 1.453 14.413 1.00 97.38 106 LYS A CA 1
ATOM 802 C C . LYS A 1 106 ? -12.819 2.910 14.089 1.00 97.38 106 LYS A C 1
ATOM 804 O O . LYS A 1 106 ? -13.890 3.373 14.470 1.00 97.38 106 LYS A O 1
ATOM 809 N N . TYR A 1 107 ? -11.920 3.612 13.405 1.00 96.44 107 TYR A N 1
ATOM 810 C CA . TYR A 1 107 ? -12.157 4.976 12.938 1.00 96.44 107 TYR A CA 1
ATOM 811 C C . TYR A 1 107 ? -13.123 5.049 11.748 1.00 96.44 107 TYR A C 1
ATOM 813 O O . TYR A 1 107 ? -13.709 6.095 11.514 1.00 96.44 107 TYR A O 1
ATOM 821 N N . GLY A 1 108 ? -13.341 3.954 11.016 1.00 95.94 108 GLY A N 1
ATOM 822 C CA . GLY A 1 108 ? -14.124 3.973 9.778 1.00 95.94 108 GLY A CA 1
ATOM 823 C C . GLY A 1 108 ? -13.321 4.449 8.565 1.00 95.94 108 GLY A C 1
ATOM 824 O O . GLY A 1 108 ? -13.899 4.921 7.592 1.00 95.94 108 GLY A O 1
ATOM 825 N N . LEU A 1 109 ? -11.991 4.322 8.612 1.00 96.69 109 LEU A N 1
ATOM 826 C CA . LEU A 1 109 ? -11.093 4.695 7.513 1.00 96.69 109 LEU A CA 1
ATOM 827 C C . LEU A 1 109 ? -11.021 3.637 6.408 1.00 96.69 109 LEU A C 1
ATOM 829 O O . LEU A 1 109 ? -10.551 3.928 5.310 1.00 96.69 109 LEU A O 1
ATOM 833 N N . LEU A 1 110 ? -11.452 2.404 6.679 1.00 97.62 110 LEU A N 1
ATOM 834 C CA . LEU A 1 110 ? -11.437 1.331 5.691 1.00 97.62 110 LEU A CA 1
ATOM 835 C C . LEU A 1 110 ? -12.708 1.373 4.832 1.00 97.62 110 LEU A C 1
ATOM 837 O O . LEU A 1 110 ? -13.818 1.315 5.358 1.00 97.62 110 LEU A O 1
ATOM 841 N N . GLY A 1 111 ? -12.546 1.428 3.511 1.00 95.94 111 GLY A N 1
ATOM 842 C CA . GLY A 1 111 ? -13.654 1.444 2.558 1.00 95.94 111 GLY A CA 1
ATOM 843 C C . GLY A 1 111 ? -13.194 1.217 1.119 1.00 95.94 111 GLY A C 1
ATOM 844 O O . GLY A 1 111 ? -11.998 1.124 0.845 1.00 95.94 111 GLY A O 1
ATOM 845 N N . GLU A 1 112 ? -14.143 1.171 0.181 1.00 95.44 112 GLU A N 1
ATOM 846 C CA . GLU A 1 112 ? -13.869 0.866 -1.233 1.00 95.44 112 GLU A CA 1
ATOM 847 C C . GLU A 1 112 ? -12.896 1.843 -1.911 1.00 95.44 112 GLU A C 1
ATOM 849 O O . GLU A 1 112 ? -12.217 1.460 -2.861 1.00 95.44 112 GLU A O 1
ATOM 854 N N . ASN A 1 113 ? -12.793 3.082 -1.426 1.00 94.06 113 ASN A N 1
ATOM 855 C CA . ASN A 1 113 ? -11.889 4.103 -1.966 1.00 94.06 113 ASN A CA 1
ATOM 856 C C . ASN A 1 113 ? -10.615 4.289 -1.122 1.00 94.06 113 ASN A C 1
ATOM 858 O O . ASN A 1 113 ? -9.872 5.249 -1.334 1.00 94.06 113 ASN A O 1
ATOM 862 N N . THR A 1 114 ? -10.354 3.378 -0.180 1.00 97.69 114 THR A N 1
ATOM 863 C CA . THR A 1 114 ? -9.176 3.416 0.690 1.00 97.69 114 THR A CA 1
ATOM 864 C C . THR A 1 114 ? -8.077 2.493 0.168 1.00 97.69 114 THR A C 1
ATOM 866 O O . THR A 1 114 ? -8.313 1.318 -0.123 1.00 97.69 114 THR A O 1
ATOM 869 N N . TYR A 1 115 ? -6.858 3.021 0.118 1.00 97.94 115 TYR A N 1
ATOM 870 C CA . TYR A 1 115 ? -5.629 2.321 -0.236 1.00 97.94 115 TYR A CA 1
ATOM 871 C C . TYR A 1 115 ? -4.695 2.292 0.976 1.00 97.94 115 TYR A C 1
ATOM 873 O O . TYR A 1 115 ? -4.287 3.334 1.484 1.00 97.94 115 TYR A O 1
ATOM 881 N N . ILE A 1 116 ? -4.350 1.100 1.447 1.00 98.38 116 ILE A N 1
ATOM 882 C CA . ILE A 1 116 ? -3.453 0.893 2.581 1.00 98.38 116 ILE A CA 1
ATOM 883 C C . ILE A 1 116 ? -2.021 0.756 2.068 1.00 98.38 116 ILE A C 1
ATOM 885 O O . ILE A 1 116 ? -1.678 -0.262 1.467 1.00 98.38 116 ILE A O 1
ATOM 889 N N . ALA A 1 117 ? -1.197 1.774 2.309 1.00 97.69 117 ALA A N 1
ATOM 890 C CA . ALA A 1 117 ? 0.236 1.750 2.033 1.00 97.69 117 ALA A CA 1
ATOM 891 C C . ALA A 1 117 ? 1.022 1.211 3.242 1.00 97.69 117 ALA A C 1
ATOM 893 O O . ALA A 1 117 ? 0.549 1.249 4.380 1.00 97.69 117 ALA A O 1
ATOM 894 N N . GLY A 1 118 ? 2.236 0.712 3.008 1.00 95.62 118 GLY A N 1
ATOM 895 C CA . GLY A 1 118 ? 3.066 0.074 4.032 1.00 95.62 118 GLY A CA 1
ATOM 896 C C . GLY A 1 118 ? 2.800 -1.425 4.087 1.00 95.62 118 GLY A C 1
ATOM 897 O O . GLY A 1 118 ? 3.519 -2.183 3.444 1.00 95.62 118 GLY A O 1
ATOM 898 N N . ALA A 1 119 ? 1.759 -1.851 4.807 1.00 97.12 119 ALA A N 1
ATOM 899 C CA . ALA A 1 119 ? 1.190 -3.204 4.751 1.00 97.12 119 ALA A CA 1
ATOM 900 C C . ALA A 1 119 ? 2.214 -4.363 4.850 1.00 97.12 119 ALA A C 1
ATOM 902 O O . ALA A 1 119 ? 2.009 -5.436 4.280 1.00 97.12 119 ALA A O 1
ATOM 903 N N . VAL A 1 120 ? 3.320 -4.169 5.579 1.00 98.00 120 VAL A N 1
ATOM 904 C CA . VAL A 1 120 ? 4.384 -5.175 5.748 1.00 98.00 120 VAL A CA 1
ATOM 905 C C . VAL A 1 120 ? 4.048 -6.123 6.895 1.00 98.00 120 VAL A C 1
ATOM 907 O O . VAL A 1 120 ? 4.162 -7.340 6.762 1.00 98.00 120 VAL A O 1
ATOM 910 N N . TYR A 1 121 ? 3.605 -5.568 8.021 1.00 98.00 121 TYR A N 1
ATOM 911 C CA . TYR A 1 121 ? 3.308 -6.303 9.247 1.00 98.00 121 TYR A CA 1
ATOM 912 C C . TYR A 1 121 ? 1.803 -6.406 9.464 1.00 98.00 121 TYR A C 1
ATOM 914 O O . TYR A 1 121 ? 1.246 -5.768 10.352 1.00 98.00 121 TYR A O 1
ATOM 922 N N . LEU A 1 122 ? 1.157 -7.199 8.614 1.00 97.81 122 LEU A N 1
ATOM 923 C CA . LEU A 1 122 ? -0.258 -7.537 8.733 1.00 97.81 122 LEU A CA 1
ATOM 924 C C . LEU A 1 122 ? -0.419 -8.914 9.368 1.00 97.81 122 LEU A C 1
ATOM 926 O O . LEU A 1 122 ? 0.320 -9.844 9.027 1.00 97.81 122 LEU A O 1
ATOM 930 N N . ASP A 1 123 ? -1.411 -9.060 10.238 1.00 96.44 123 ASP A N 1
ATOM 931 C CA . ASP A 1 123 ? -1.910 -10.372 10.633 1.00 96.44 123 ASP A CA 1
ATOM 932 C C . ASP A 1 123 ? -3.094 -10.824 9.751 1.00 96.44 123 ASP A C 1
ATOM 934 O O . ASP A 1 123 ? -3.452 -10.192 8.753 1.00 96.44 123 ASP A O 1
ATOM 938 N N . LYS A 1 124 ? -3.664 -11.993 10.061 1.00 97.31 124 LYS A N 1
ATOM 939 C CA . LYS A 1 124 ? -4.795 -12.533 9.300 1.00 97.31 124 LYS A CA 1
ATOM 940 C C . LYS A 1 124 ? -6.062 -11.688 9.486 1.00 97.31 124 LYS A C 1
ATOM 942 O O . LYS A 1 124 ? -6.798 -11.510 8.518 1.00 97.31 124 LYS A O 1
ATOM 947 N N . ASP A 1 125 ? -6.315 -11.206 10.699 1.00 97.69 125 ASP A N 1
ATOM 948 C CA . ASP A 1 125 ? -7.528 -10.456 11.020 1.00 97.69 125 ASP A CA 1
ATOM 949 C C . ASP A 1 125 ? -7.479 -9.067 10.361 1.00 97.69 125 ASP A C 1
ATOM 951 O O . ASP A 1 125 ? -8.492 -8.598 9.846 1.00 97.69 125 ASP A O 1
ATOM 955 N N . ASP A 1 126 ? -6.292 -8.461 10.258 1.00 98.50 126 ASP A N 1
ATOM 956 C CA . ASP A 1 126 ? -6.050 -7.241 9.485 1.00 98.50 126 ASP A CA 1
ATOM 957 C C . ASP A 1 126 ? -6.471 -7.405 8.021 1.00 98.50 126 ASP A C 1
ATOM 959 O O . ASP A 1 126 ? -7.187 -6.571 7.464 1.00 98.50 126 ASP A O 1
ATOM 963 N N . ILE A 1 127 ? -6.040 -8.496 7.383 1.00 98.50 127 ILE A N 1
ATOM 964 C CA . ILE A 1 127 ? -6.357 -8.752 5.974 1.00 98.50 127 ILE A CA 1
ATOM 965 C C . ILE A 1 127 ? -7.850 -9.042 5.806 1.00 98.50 127 ILE A C 1
ATOM 967 O O . ILE A 1 127 ? -8.458 -8.548 4.856 1.00 98.50 127 ILE A O 1
ATOM 971 N N . ASP A 1 128 ? -8.455 -9.783 6.737 1.00 98.44 128 ASP A N 1
ATOM 972 C CA . ASP A 1 128 ? -9.897 -10.027 6.733 1.00 98.44 128 ASP A CA 1
ATOM 973 C C . ASP A 1 128 ? -10.683 -8.704 6.828 1.00 98.44 128 ASP A C 1
ATOM 975 O O . ASP A 1 128 ? -11.648 -8.524 6.084 1.00 98.44 128 ASP A O 1
ATOM 979 N N . LEU A 1 129 ? -10.254 -7.750 7.666 1.00 98.62 129 LEU A N 1
ATOM 980 C CA . LEU A 1 129 ? -10.865 -6.416 7.758 1.00 98.62 129 LEU A CA 1
ATOM 981 C C . LEU A 1 129 ? -10.723 -5.618 6.455 1.00 98.62 129 LEU A C 1
ATOM 983 O O . LEU A 1 129 ? -11.710 -5.052 5.986 1.00 98.62 129 LEU A O 1
ATOM 987 N N . ILE A 1 130 ? -9.529 -5.605 5.852 1.00 98.50 130 ILE A N 1
ATOM 988 C CA . ILE A 1 130 ? -9.264 -4.921 4.573 1.00 98.50 130 ILE A CA 1
ATOM 989 C C . ILE A 1 130 ? -10.167 -5.477 3.463 1.00 98.50 130 ILE A C 1
ATOM 991 O O . ILE A 1 130 ? -10.789 -4.718 2.718 1.00 98.50 130 ILE A O 1
ATOM 995 N N . VAL A 1 131 ? -10.269 -6.805 3.362 1.00 97.75 131 VAL A N 1
ATOM 996 C CA . VAL A 1 131 ? -11.095 -7.477 2.349 1.00 97.75 131 VAL A CA 1
ATOM 997 C C . VAL A 1 131 ? -12.578 -7.196 2.581 1.00 97.75 131 VAL A C 1
ATOM 999 O O . VAL A 1 131 ? -13.291 -6.859 1.637 1.00 97.75 131 VAL A O 1
ATOM 1002 N N . GLN A 1 132 ? -13.052 -7.306 3.825 1.00 98.12 132 GLN A N 1
ATOM 1003 C CA . GLN A 1 132 ? -14.460 -7.082 4.167 1.00 98.12 132 GLN A CA 1
ATOM 1004 C C . GLN A 1 132 ? -14.904 -5.637 3.925 1.00 98.12 132 GLN A C 1
ATOM 1006 O O . GLN A 1 132 ? -16.048 -5.417 3.533 1.00 98.12 132 GLN A O 1
ATOM 1011 N N . SER A 1 133 ? -14.017 -4.661 4.126 1.00 97.75 133 SER A N 1
ATOM 1012 C CA . SER A 1 133 ? -14.312 -3.251 3.864 1.00 97.75 133 SER A CA 1
ATOM 1013 C C . SER A 1 133 ? -14.206 -2.867 2.383 1.00 97.75 133 SER A C 1
ATOM 1015 O O . SER A 1 133 ? -14.543 -1.741 2.021 1.00 97.75 133 SER A O 1
ATOM 1017 N N . GLY A 1 134 ? -13.666 -3.749 1.535 1.00 96.69 134 GLY A N 1
ATOM 1018 C CA . GLY A 1 134 ? -13.342 -3.447 0.140 1.00 96.69 134 GLY A CA 1
ATOM 1019 C C . GLY A 1 134 ? -12.129 -2.527 -0.037 1.00 96.69 134 GLY A C 1
ATOM 1020 O O . GLY A 1 134 ? -11.933 -1.993 -1.132 1.00 96.69 134 GLY A O 1
ATOM 1021 N N . ALA A 1 135 ? -11.322 -2.328 1.009 1.00 97.88 135 ALA A N 1
ATOM 1022 C CA . ALA A 1 135 ? -10.095 -1.546 0.906 1.00 97.88 135 ALA A CA 1
ATOM 1023 C C . ALA A 1 135 ? -9.048 -2.304 0.080 1.00 97.88 135 ALA A C 1
ATOM 1025 O O . ALA A 1 135 ? -9.083 -3.531 -0.043 1.00 97.88 135 ALA A O 1
ATOM 1026 N N . LYS A 1 136 ? -8.110 -1.559 -0.502 1.00 97.19 136 LYS A N 1
ATOM 1027 C CA . LYS A 1 136 ? -7.023 -2.113 -1.315 1.00 97.19 136 LYS A CA 1
ATOM 1028 C C . LYS A 1 136 ? -5.695 -1.965 -0.601 1.00 97.19 136 LYS A C 1
ATOM 1030 O O . LYS A 1 136 ? -5.542 -1.103 0.260 1.00 97.19 136 LYS A O 1
ATOM 1035 N N . VAL A 1 137 ? -4.724 -2.785 -0.972 1.00 97.69 137 VAL A N 1
ATOM 1036 C CA . VAL A 1 137 ? -3.366 -2.737 -0.427 1.00 97.69 137 VAL A CA 1
ATOM 1037 C C . VAL A 1 137 ? -2.414 -2.230 -1.497 1.00 97.69 137 VAL A C 1
ATOM 1039 O O . VAL A 1 137 ? -2.471 -2.690 -2.632 1.00 97.69 137 VAL A O 1
ATOM 1042 N N . VAL A 1 138 ? -1.527 -1.306 -1.137 1.00 97.56 138 VAL A N 1
ATOM 1043 C CA . VAL A 1 138 ? -0.447 -0.824 -1.998 1.00 97.56 138 VAL A CA 1
ATOM 1044 C C . VAL A 1 138 ? 0.883 -1.216 -1.377 1.00 97.56 138 VAL A C 1
ATOM 1046 O O . VAL A 1 138 ? 1.222 -0.785 -0.276 1.00 97.56 138 VAL A O 1
ATOM 1049 N N . LEU A 1 139 ? 1.636 -2.048 -2.087 1.00 97.56 139 LEU A N 1
ATOM 1050 C CA . LEU A 1 139 ? 2.956 -2.490 -1.658 1.00 97.56 139 LEU A CA 1
ATOM 1051 C C . LEU A 1 139 ? 4.027 -1.684 -2.389 1.00 97.56 139 LEU A C 1
ATOM 1053 O O . LEU A 1 139 ? 3.934 -1.481 -3.597 1.00 97.56 139 LEU A O 1
ATOM 1057 N N . THR A 1 140 ? 5.072 -1.287 -1.670 1.00 97.38 140 THR A N 1
ATOM 1058 C CA . THR A 1 140 ? 6.255 -0.604 -2.219 1.00 97.38 140 THR A CA 1
ATOM 1059 C C . THR A 1 140 ? 7.508 -1.431 -1.894 1.00 97.38 140 THR A C 1
ATOM 1061 O O . THR A 1 140 ? 8.215 -1.118 -0.934 1.00 97.38 140 THR A O 1
ATOM 1064 N N . PRO A 1 141 ? 7.737 -2.559 -2.598 1.00 97.31 141 PRO A N 1
ATOM 1065 C CA . PRO A 1 141 ? 8.732 -3.568 -2.229 1.00 97.31 141 PRO A CA 1
ATOM 1066 C C . PRO A 1 141 ? 10.158 -3.034 -2.102 1.00 97.31 141 PRO A C 1
ATOM 1068 O O . PRO A 1 141 ? 10.825 -3.343 -1.111 1.00 97.31 141 PRO A O 1
ATOM 1071 N N . SER A 1 142 ? 10.638 -2.269 -3.089 1.00 97.94 142 SER A N 1
ATOM 1072 C CA . SER A 1 142 ? 11.993 -1.707 -3.049 1.00 97.94 142 SER A CA 1
ATOM 1073 C C . SER A 1 142 ? 12.163 -0.768 -1.856 1.00 97.94 142 SER A C 1
ATOM 1075 O O . SER A 1 142 ? 13.132 -0.897 -1.113 1.00 97.94 142 SER A O 1
ATOM 1077 N N . ASP A 1 143 ? 11.173 0.091 -1.610 1.00 97.81 143 ASP A N 1
ATOM 1078 C CA . ASP A 1 143 ? 11.172 1.072 -0.530 1.00 97.81 143 ASP A CA 1
ATOM 1079 C C . ASP A 1 143 ? 11.128 0.403 0.852 1.00 97.81 143 ASP A C 1
ATOM 1081 O O . ASP A 1 143 ? 11.952 0.696 1.719 1.00 97.81 143 ASP A O 1
ATOM 1085 N N . SER A 1 144 ? 10.236 -0.575 1.053 1.00 97.81 144 SER A N 1
ATOM 1086 C CA . SER A 1 144 ? 10.119 -1.263 2.342 1.00 97.81 144 SER A CA 1
ATOM 1087 C C . SER A 1 144 ? 11.356 -2.105 2.657 1.00 97.81 144 SER A C 1
ATOM 1089 O O . SER A 1 144 ? 11.802 -2.154 3.804 1.00 97.81 144 SER A O 1
ATOM 1091 N N . MET A 1 145 ? 11.933 -2.782 1.661 1.00 97.94 145 MET A N 1
ATOM 1092 C CA . MET A 1 145 ? 13.132 -3.596 1.863 1.00 97.94 145 MET A CA 1
ATOM 1093 C C . MET A 1 145 ? 14.393 -2.743 1.989 1.00 97.94 145 MET A C 1
ATOM 1095 O O . MET A 1 145 ? 15.223 -3.027 2.851 1.00 97.94 145 MET A O 1
ATOM 1099 N N . GLY A 1 146 ? 14.521 -1.698 1.172 1.00 97.62 146 GLY A N 1
ATOM 1100 C CA . GLY A 1 146 ? 15.639 -0.760 1.198 1.00 97.62 146 GLY A CA 1
ATOM 1101 C C . GLY A 1 146 ? 15.760 -0.051 2.543 1.00 97.62 146 GLY A C 1
ATOM 1102 O O . GLY A 1 146 ? 16.834 -0.036 3.140 1.00 97.62 146 GLY A O 1
ATOM 1103 N N . ASN A 1 147 ? 14.628 0.396 3.094 1.00 97.25 147 ASN A N 1
ATOM 1104 C CA . ASN A 1 147 ? 14.552 0.995 4.428 1.00 97.25 147 ASN A CA 1
ATOM 1105 C C . ASN A 1 147 ? 14.625 -0.024 5.583 1.00 97.25 147 ASN A C 1
ATOM 1107 O O . ASN A 1 147 ? 14.449 0.338 6.746 1.00 97.25 147 ASN A O 1
ATOM 1111 N N . GLY A 1 148 ? 14.844 -1.313 5.299 1.00 97.44 148 GLY A N 1
ATOM 1112 C CA . GLY A 1 148 ? 14.947 -2.356 6.322 1.00 97.44 148 GLY A CA 1
ATOM 1113 C C . GLY A 1 148 ? 13.637 -2.654 7.061 1.00 97.44 148 GLY A C 1
ATOM 1114 O O . GLY A 1 148 ? 13.665 -3.276 8.122 1.00 97.44 148 GLY A O 1
ATOM 1115 N N . CYS A 1 149 ? 12.490 -2.239 6.517 1.00 97.62 149 CYS A N 1
ATOM 1116 C CA . CYS A 1 149 ? 11.176 -2.492 7.104 1.00 97.62 149 CYS A CA 1
ATOM 1117 C C . CYS A 1 149 ? 10.726 -3.941 6.891 1.00 97.62 149 CYS A C 1
ATOM 1119 O O . CYS A 1 149 ? 10.035 -4.481 7.744 1.00 97.62 149 CYS A O 1
ATOM 1121 N N . GLY A 1 150 ? 11.151 -4.600 5.809 1.00 97.25 150 GLY A N 1
ATOM 1122 C CA . GLY A 1 150 ? 10.898 -6.024 5.566 1.00 97.25 150 GLY A CA 1
ATOM 1123 C C . GLY A 1 150 ? 10.254 -6.318 4.212 1.00 97.25 150 GLY A C 1
ATOM 1124 O O . GLY A 1 150 ? 10.127 -5.441 3.356 1.00 97.25 150 GLY A O 1
ATOM 1125 N N . ILE A 1 151 ? 9.877 -7.586 4.020 1.00 97.44 151 ILE A N 1
ATOM 1126 C CA . ILE A 1 151 ? 9.261 -8.093 2.787 1.00 97.44 151 ILE A CA 1
ATOM 1127 C C . ILE A 1 151 ? 7.737 -8.085 2.960 1.00 97.44 151 ILE A C 1
ATOM 1129 O O . ILE A 1 151 ? 7.247 -8.764 3.866 1.00 97.44 151 ILE A O 1
ATOM 1133 N N . PRO A 1 152 ? 6.975 -7.395 2.094 1.00 95.12 152 PRO A N 1
ATOM 1134 C CA . PRO A 1 152 ? 5.520 -7.431 2.150 1.00 95.12 152 PRO A CA 1
ATOM 1135 C C . PRO A 1 152 ? 4.933 -8.852 2.004 1.00 95.12 152 PRO A C 1
ATOM 1137 O O . PRO A 1 152 ? 5.424 -9.640 1.186 1.00 95.12 152 PRO A O 1
ATOM 1140 N N . PRO A 1 153 ? 3.850 -9.202 2.725 1.00 95.88 153 PRO A N 1
ATOM 1141 C CA . PRO A 1 153 ? 3.331 -10.567 2.815 1.00 95.88 153 PRO A CA 1
ATOM 1142 C C . PRO A 1 153 ? 2.423 -10.941 1.626 1.00 95.88 153 PRO A C 1
ATOM 1144 O O . PRO A 1 153 ? 1.299 -11.417 1.810 1.00 95.88 153 PRO A O 1
ATOM 1147 N N . LEU A 1 154 ? 2.910 -10.769 0.387 1.00 95.94 154 LEU A N 1
ATOM 1148 C CA . LEU A 1 154 ? 2.124 -10.923 -0.851 1.00 95.94 154 LEU A CA 1
ATOM 1149 C C . LEU A 1 154 ? 1.333 -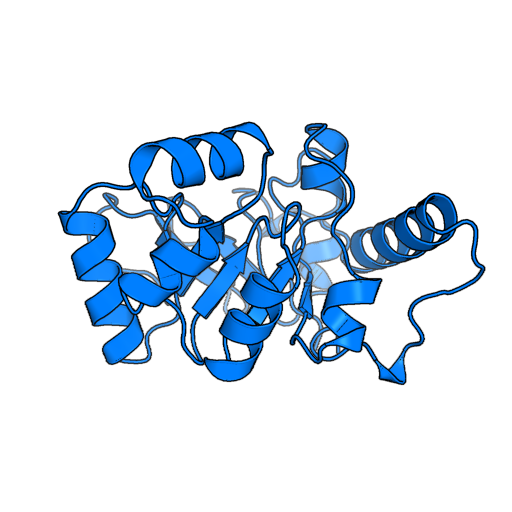12.239 -0.909 1.00 95.94 154 LEU A C 1
ATOM 1151 O O . LEU A 1 154 ? 0.147 -12.238 -1.229 1.00 95.94 154 LEU A O 1
ATOM 1155 N N . ARG A 1 155 ? 1.962 -13.377 -0.574 1.00 95.56 155 ARG A N 1
ATOM 1156 C CA . ARG A 1 155 ? 1.281 -14.683 -0.634 1.00 95.56 155 ARG A CA 1
ATOM 1157 C C . ARG A 1 155 ? 0.051 -14.731 0.270 1.00 95.56 155 ARG A C 1
ATOM 1159 O O . ARG A 1 155 ? -0.964 -15.302 -0.130 1.00 95.56 155 ARG A O 1
ATOM 1166 N N . MET A 1 156 ? 0.148 -14.170 1.472 1.00 95.75 156 MET A N 1
ATOM 1167 C CA . MET A 1 156 ? -0.946 -14.163 2.441 1.00 95.75 156 MET A CA 1
ATOM 1168 C C . MET A 1 156 ? -2.079 -13.254 1.962 1.00 95.75 156 MET A C 1
ATOM 1170 O O . MET A 1 156 ? -3.222 -13.703 1.909 1.00 95.75 156 MET A O 1
ATOM 1174 N N . LEU A 1 157 ? -1.738 -12.042 1.508 1.00 96.38 157 LEU A N 1
ATOM 1175 C CA . LEU A 1 157 ? -2.675 -11.075 0.928 1.00 96.38 157 LEU A CA 1
ATOM 1176 C C . LEU A 1 157 ? -3.500 -11.689 -0.208 1.00 96.38 157 LEU A C 1
ATOM 1178 O O . LEU A 1 157 ? -4.728 -11.716 -0.143 1.00 96.38 157 LEU A O 1
ATOM 1182 N N . CYS A 1 158 ? -2.833 -12.263 -1.211 1.00 94.69 158 CYS A N 1
ATOM 1183 C CA . CYS A 1 158 ? -3.515 -12.854 -2.360 1.00 94.69 158 CYS A CA 1
ATOM 1184 C C . CYS A 1 158 ? -4.351 -14.088 -1.979 1.00 94.69 158 CYS A C 1
ATOM 1186 O O . CYS A 1 158 ? -5.445 -14.279 -2.504 1.00 94.69 158 CYS A O 1
ATOM 1188 N N . THR A 1 159 ? -3.874 -14.920 -1.043 1.00 94.19 159 THR A N 1
ATOM 1189 C CA . THR A 1 159 ? -4.608 -16.125 -0.603 1.00 94.19 159 THR A CA 1
ATOM 1190 C C . THR A 1 159 ? -5.908 -15.769 0.124 1.00 94.19 159 THR A C 1
ATOM 1192 O O . THR A 1 159 ? -6.903 -16.473 -0.031 1.00 94.19 159 THR A O 1
ATOM 1195 N N . LEU A 1 160 ? -5.910 -14.682 0.899 1.00 95.56 160 LEU A N 1
ATOM 1196 C CA . LEU A 1 160 ? -7.094 -14.188 1.608 1.00 95.56 160 LEU A CA 1
ATOM 1197 C C . LEU A 1 160 ? -7.986 -13.291 0.731 1.00 95.56 160 LEU A C 1
ATOM 1199 O O . LEU A 1 160 ? -9.063 -12.889 1.157 1.00 95.56 160 LEU A O 1
ATOM 1203 N N . GLY A 1 161 ? -7.584 -13.035 -0.517 1.00 94.38 161 GLY A N 1
ATOM 1204 C CA . GLY A 1 161 ? -8.398 -12.333 -1.506 1.00 94.38 161 GLY A CA 1
ATOM 1205 C C . GLY A 1 161 ? -8.276 -10.811 -1.480 1.00 94.38 161 GLY A C 1
ATOM 1206 O O . GLY A 1 161 ? -9.137 -10.150 -2.062 1.00 94.38 161 GLY A O 1
ATOM 1207 N N . ALA A 1 162 ? -7.230 -10.263 -0.853 1.00 95.81 162 ALA A N 1
ATOM 1208 C CA . ALA A 1 162 ? -6.940 -8.834 -0.903 1.00 95.81 162 ALA A CA 1
ATOM 1209 C C . ALA A 1 162 ? -6.665 -8.371 -2.342 1.00 95.81 162 ALA A C 1
ATOM 1211 O O . ALA A 1 162 ? -6.023 -9.072 -3.130 1.00 95.81 162 ALA A O 1
ATOM 1212 N N . GLU A 1 163 ? -7.140 -7.173 -2.673 1.00 95.31 163 GLU A N 1
ATOM 1213 C CA . GLU A 1 163 ? -6.796 -6.486 -3.915 1.00 95.31 163 GLU A CA 1
ATOM 1214 C C . GLU A 1 163 ? -5.472 -5.739 -3.715 1.00 95.31 163 GLU A C 1
ATOM 1216 O O . GLU A 1 163 ? -5.359 -4.895 -2.824 1.00 95.31 163 GLU A O 1
ATOM 1221 N N . VAL A 1 164 ? -4.457 -6.095 -4.505 1.00 95.19 164 VAL A N 1
ATOM 1222 C CA . VAL A 1 164 ? -3.071 -5.657 -4.318 1.00 95.19 164 VAL A CA 1
ATOM 1223 C C . VAL A 1 164 ? -2.612 -4.836 -5.516 1.00 95.19 164 VAL A C 1
ATOM 1225 O O . VAL A 1 164 ? -2.641 -5.287 -6.660 1.00 95.19 164 VAL A O 1
ATOM 1228 N N . TYR A 1 165 ? -2.111 -3.646 -5.217 1.00 96.31 165 TYR A N 1
ATOM 1229 C CA . TYR A 1 165 ? -1.423 -2.754 -6.133 1.00 96.31 165 TYR A CA 1
ATOM 1230 C C .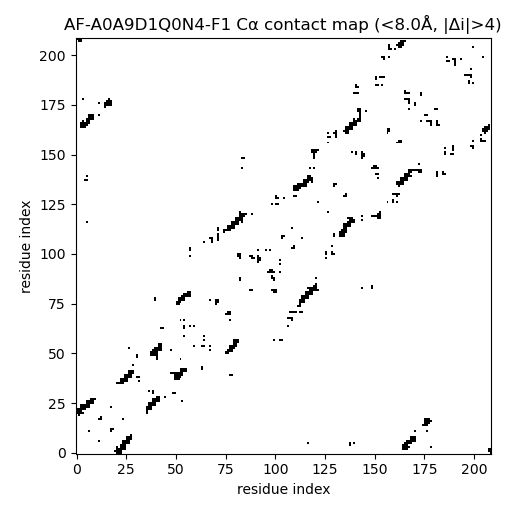 TYR A 1 165 ? 0.045 -2.608 -5.730 1.00 96.31 165 TYR A C 1
ATOM 1232 O O . TYR A 1 165 ? 0.430 -2.886 -4.591 1.00 96.31 165 TYR A O 1
ATOM 1240 N N . LEU A 1 166 ? 0.861 -2.139 -6.669 1.00 96.50 166 LEU A N 1
ATOM 1241 C CA . LEU A 1 166 ? 2.251 -1.772 -6.428 1.00 96.50 166 LEU A CA 1
ATOM 1242 C C . LEU A 1 166 ? 2.431 -0.259 -6.526 1.00 96.50 166 LEU A C 1
ATOM 1244 O O . LEU A 1 166 ? 1.678 0.427 -7.220 1.00 96.50 166 LEU A O 1
ATOM 1248 N N . GLY A 1 167 ? 3.471 0.240 -5.874 1.00 96.94 167 GLY A N 1
ATOM 1249 C CA . GLY A 1 167 ? 3.998 1.581 -6.072 1.00 96.94 167 GLY A CA 1
ATOM 1250 C C . GLY A 1 167 ? 5.515 1.600 -5.933 1.00 96.94 167 GLY A C 1
ATOM 1251 O O . GLY A 1 167 ? 6.110 0.651 -5.425 1.00 96.94 167 GLY A O 1
ATOM 1252 N N . THR A 1 168 ? 6.127 2.698 -6.361 1.00 97.12 168 THR A N 1
ATOM 1253 C CA . THR A 1 168 ? 7.589 2.895 -6.353 1.00 97.12 168 THR A CA 1
ATOM 1254 C C . THR A 1 168 ? 8.087 3.590 -5.082 1.00 97.12 168 THR A C 1
ATOM 1256 O O . THR A 1 168 ? 9.274 3.884 -4.945 1.00 97.12 168 THR A O 1
ATOM 1259 N N . GLY A 1 169 ? 7.186 3.897 -4.139 1.00 96.69 169 GLY A N 1
ATOM 1260 C CA . GLY A 1 169 ? 7.555 4.495 -2.856 1.00 96.69 169 GLY A CA 1
ATOM 1261 C C . GLY A 1 169 ? 8.194 5.872 -3.025 1.00 96.69 169 GLY A C 1
ATOM 1262 O O . GLY A 1 169 ? 7.685 6.720 -3.759 1.00 96.69 169 GLY A O 1
ATOM 1263 N N . SER A 1 170 ? 9.315 6.102 -2.349 1.00 96.12 170 SER A N 1
ATOM 1264 C CA . SER A 1 170 ? 10.077 7.352 -2.442 1.00 96.12 170 SER A CA 1
ATOM 1265 C C . SER A 1 170 ? 10.889 7.511 -3.734 1.00 96.12 170 SER A C 1
ATOM 1267 O O . SER A 1 170 ? 11.363 8.613 -4.011 1.00 96.12 170 SER A O 1
ATOM 1269 N N . GLY A 1 171 ? 11.076 6.434 -4.506 1.00 95.44 171 GLY A N 1
ATOM 1270 C CA . GLY A 1 171 ? 12.009 6.392 -5.637 1.00 95.44 171 GLY A CA 1
ATOM 1271 C C . GLY A 1 171 ? 13.490 6.314 -5.235 1.00 95.44 171 GLY A C 1
ATOM 1272 O O . GLY A 1 171 ? 14.355 6.385 -6.105 1.00 95.44 171 GLY A O 1
ATOM 1273 N N . GLU A 1 172 ? 13.812 6.171 -3.941 1.00 97.12 172 GLU A N 1
ATOM 1274 C CA . GLU A 1 172 ? 15.199 6.045 -3.457 1.00 97.12 172 GLU A CA 1
ATOM 1275 C C . GLU A 1 172 ? 15.843 4.710 -3.868 1.00 97.12 172 GLU A C 1
ATOM 1277 O O . GLU A 1 172 ? 17.022 4.671 -4.215 1.00 97.12 172 GLU A O 1
ATOM 1282 N N . TYR A 1 173 ? 15.064 3.624 -3.868 1.00 97.38 173 TYR A N 1
ATOM 1283 C CA . TYR A 1 173 ? 15.534 2.261 -4.161 1.00 97.38 173 TYR A CA 1
ATOM 1284 C C . TYR A 1 173 ? 15.086 1.737 -5.538 1.00 97.38 173 TYR A C 1
ATOM 1286 O O . TYR A 1 173 ? 15.413 0.608 -5.908 1.00 97.38 173 TYR A O 1
ATOM 1294 N N . ASP A 1 174 ? 14.381 2.576 -6.299 1.00 96.12 174 ASP A N 1
ATOM 1295 C CA . ASP A 1 174 ? 13.987 2.368 -7.692 1.00 96.12 174 ASP A CA 1
ATOM 1296 C C . ASP A 1 174 ? 14.115 3.698 -8.452 1.00 96.12 174 ASP A C 1
ATOM 1298 O O . ASP A 1 174 ? 13.158 4.457 -8.623 1.00 96.12 174 ASP A O 1
ATOM 1302 N N . GLU A 1 175 ? 15.340 4.003 -8.885 1.00 94.50 175 GLU A N 1
ATOM 1303 C CA . GLU A 1 175 ? 15.671 5.281 -9.524 1.00 94.50 175 GLU A CA 1
ATOM 1304 C C . GLU A 1 175 ? 14.950 5.506 -10.861 1.00 94.50 175 GLU A C 1
ATOM 1306 O O . GLU A 1 175 ? 14.837 6.653 -11.297 1.00 94.50 175 GLU A O 1
ATOM 1311 N N . ASP A 1 176 ? 14.495 4.441 -11.525 1.00 96.38 176 ASP A N 1
ATOM 1312 C CA . ASP A 1 176 ? 13.802 4.509 -12.814 1.00 96.38 176 ASP A CA 1
ATOM 1313 C C . ASP A 1 176 ? 12.272 4.512 -12.652 1.00 96.38 176 ASP A C 1
ATOM 1315 O O . ASP A 1 176 ? 11.580 4.754 -13.644 1.00 96.38 176 ASP A O 1
ATOM 1319 N N . ALA A 1 177 ? 11.747 4.308 -11.436 1.00 96.25 177 ALA A N 1
ATOM 1320 C CA . ALA A 1 177 ? 10.325 4.092 -11.158 1.00 96.25 177 ALA A CA 1
ATOM 1321 C C . ALA A 1 177 ? 9.715 2.982 -12.039 1.00 96.25 177 ALA A C 1
ATOM 1323 O O . ALA A 1 177 ? 8.672 3.160 -12.680 1.00 96.25 177 ALA A O 1
ATOM 1324 N N . ASP A 1 178 ? 10.421 1.857 -12.130 1.00 96.31 178 ASP A N 1
ATOM 1325 C CA . ASP A 1 178 ? 10.098 0.717 -12.977 1.00 96.31 178 ASP A CA 1
ATOM 1326 C C . ASP A 1 178 ? 9.156 -0.262 -12.247 1.00 96.31 178 ASP A C 1
ATOM 1328 O O . ASP A 1 178 ? 9.549 -1.092 -11.427 1.00 96.31 178 ASP A O 1
ATOM 1332 N N . MET A 1 179 ? 7.874 -0.223 -12.615 1.00 95.19 179 MET A N 1
ATOM 1333 C CA . MET A 1 179 ? 6.857 -1.120 -12.050 1.00 95.19 179 MET A CA 1
ATOM 1334 C C . MET A 1 179 ? 7.140 -2.612 -12.302 1.00 95.19 179 MET A C 1
ATOM 1336 O O . MET A 1 179 ? 6.765 -3.448 -11.479 1.00 95.19 179 MET A O 1
ATOM 1340 N N . ASP A 1 180 ? 7.805 -2.967 -13.410 1.00 94.44 180 ASP A N 1
ATOM 1341 C CA . ASP A 1 180 ? 8.152 -4.364 -13.706 1.00 94.44 180 ASP A CA 1
ATOM 1342 C C . ASP A 1 180 ? 9.338 -4.819 -12.838 1.00 94.44 180 ASP A C 1
ATOM 1344 O O . ASP A 1 180 ? 9.465 -6.002 -12.494 1.00 94.44 180 ASP A O 1
ATOM 1348 N N . PHE A 1 181 ? 10.215 -3.882 -12.459 1.00 96.12 181 PHE A N 1
ATOM 1349 C CA . PHE A 1 181 ? 11.229 -4.111 -11.437 1.00 96.12 181 PHE A CA 1
ATOM 1350 C C . PHE A 1 181 ? 10.588 -4.359 -10.068 1.00 96.12 181 PHE A C 1
ATOM 1352 O O . PHE A 1 181 ? 10.911 -5.387 -9.467 1.00 96.12 181 PHE A O 1
ATOM 1359 N N . GLU A 1 182 ? 9.660 -3.510 -9.614 1.00 96.62 182 GLU A N 1
ATOM 1360 C CA . GLU A 1 182 ? 8.956 -3.685 -8.330 1.00 96.62 182 GLU A CA 1
ATOM 1361 C C . GLU A 1 182 ? 8.229 -5.034 -8.245 1.00 96.62 182 GLU A C 1
ATOM 1363 O O . GLU A 1 182 ? 8.364 -5.773 -7.261 1.00 96.62 182 GLU A O 1
ATOM 1368 N N . GLU A 1 183 ? 7.509 -5.416 -9.304 1.00 94.88 183 GLU A N 1
ATOM 1369 C CA . GLU A 1 183 ? 6.805 -6.698 -9.355 1.00 94.88 183 GLU A CA 1
ATOM 1370 C C . GLU A 1 183 ? 7.779 -7.883 -9.286 1.00 94.88 183 GLU A C 1
ATOM 1372 O O . GLU A 1 183 ? 7.615 -8.802 -8.469 1.00 94.88 183 GLU A O 1
ATOM 1377 N N . ARG A 1 184 ? 8.824 -7.869 -10.125 1.00 95.56 184 ARG A N 1
ATOM 1378 C CA . ARG A 1 184 ? 9.826 -8.943 -10.164 1.00 95.56 184 ARG A CA 1
ATOM 1379 C C . ARG A 1 184 ? 10.546 -9.068 -8.827 1.00 95.56 184 ARG A C 1
ATOM 1381 O O . ARG A 1 184 ? 10.771 -10.188 -8.359 1.00 95.56 184 ARG A O 1
ATOM 1388 N N . LEU A 1 185 ? 10.906 -7.937 -8.228 1.00 97.12 185 LEU A N 1
ATOM 1389 C CA . LEU A 1 185 ? 11.560 -7.860 -6.933 1.00 97.12 185 LEU A CA 1
ATOM 1390 C C . LEU A 1 185 ? 10.687 -8.514 -5.855 1.00 97.12 185 LEU A C 1
ATOM 1392 O O . LEU A 1 185 ? 11.149 -9.435 -5.180 1.00 97.12 185 LEU A O 1
ATOM 1396 N N . LEU A 1 186 ? 9.411 -8.133 -5.753 1.00 96.19 186 LEU A N 1
ATOM 1397 C CA . LEU A 1 186 ? 8.489 -8.718 -4.779 1.00 96.19 186 LEU A CA 1
ATOM 1398 C C . LEU A 1 186 ? 8.320 -10.231 -4.970 1.00 96.19 186 LEU A C 1
ATOM 1400 O O . LEU A 1 186 ? 8.449 -10.997 -4.011 1.00 96.19 186 LEU A O 1
ATOM 1404 N N . ARG A 1 187 ? 8.076 -10.688 -6.206 1.00 95.38 187 ARG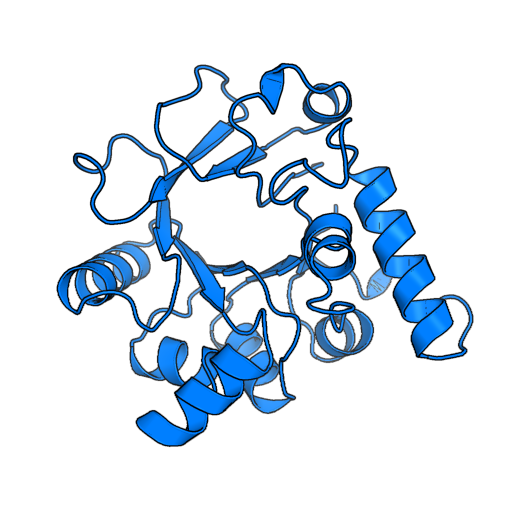 A N 1
ATOM 1405 C CA . ARG A 1 187 ? 7.877 -12.118 -6.513 1.00 95.38 187 ARG A CA 1
ATOM 1406 C C . ARG A 1 187 ? 9.102 -12.963 -6.141 1.00 95.38 187 ARG A C 1
ATOM 1408 O O . ARG A 1 187 ? 8.955 -14.059 -5.585 1.00 95.38 187 ARG A O 1
ATOM 1415 N N . LEU A 1 188 ? 10.311 -12.472 -6.423 1.00 97.06 188 LEU A N 1
ATOM 1416 C CA . LEU A 1 188 ? 11.554 -13.161 -6.066 1.00 97.06 188 LEU A CA 1
ATOM 1417 C C . LEU A 1 188 ? 11.791 -13.160 -4.553 1.00 97.06 188 LEU A C 1
ATOM 1419 O O . LEU A 1 188 ? 12.108 -14.216 -4.000 1.00 97.06 188 LEU A O 1
ATOM 1423 N N . SER A 1 189 ? 11.571 -12.030 -3.876 1.00 97.19 189 SER A N 1
ATOM 1424 C CA . SER A 1 189 ? 11.703 -11.928 -2.418 1.00 97.19 189 SER A CA 1
ATOM 1425 C C . SER A 1 189 ? 10.773 -12.899 -1.693 1.00 97.19 189 SER A C 1
ATOM 1427 O O . SER A 1 189 ? 11.208 -13.608 -0.788 1.00 97.19 189 SER A O 1
ATOM 1429 N N . VAL A 1 190 ? 9.518 -13.020 -2.134 1.00 96.50 190 VAL A N 1
ATOM 1430 C CA . VAL A 1 190 ? 8.549 -13.964 -1.551 1.00 96.50 190 VAL A CA 1
ATOM 1431 C C . VAL A 1 190 ? 8.945 -15.417 -1.840 1.00 96.50 190 VAL A C 1
ATOM 1433 O O . VAL A 1 190 ? 8.836 -16.268 -0.957 1.00 96.50 190 VAL A O 1
ATOM 1436 N N . SER A 1 191 ? 9.456 -15.712 -3.041 1.00 97.12 191 SER A N 1
ATOM 1437 C CA . SER A 1 191 ? 9.979 -17.050 -3.369 1.00 97.12 191 SER A CA 1
ATOM 1438 C C . SER A 1 191 ? 11.143 -17.444 -2.455 1.00 97.12 191 SER A C 1
ATOM 1440 O O . SER A 1 191 ? 11.185 -18.567 -1.947 1.00 97.12 191 SER A O 1
ATOM 1442 N N . GLY A 1 192 ? 12.070 -16.509 -2.218 1.00 97.69 192 GLY A N 1
ATOM 1443 C CA . GLY A 1 192 ? 13.202 -16.692 -1.314 1.00 97.69 192 GLY A CA 1
ATOM 1444 C C . GLY A 1 192 ? 12.767 -16.869 0.140 1.00 97.69 192 GLY A C 1
ATOM 1445 O O . GLY A 1 192 ? 13.185 -17.826 0.785 1.00 97.69 192 GLY A O 1
ATOM 1446 N N . ALA A 1 193 ? 11.880 -16.002 0.635 1.00 96.50 193 ALA A N 1
ATOM 1447 C CA . ALA A 1 193 ? 11.394 -16.036 2.015 1.00 96.50 193 ALA A CA 1
ATOM 1448 C C . ALA A 1 193 ? 10.623 -17.324 2.350 1.00 96.50 193 ALA A C 1
ATOM 1450 O O . ALA A 1 193 ? 10.736 -17.842 3.459 1.00 96.50 193 ALA A O 1
ATOM 1451 N N . LEU A 1 194 ? 9.856 -17.857 1.395 1.00 96.88 194 LEU A N 1
ATOM 1452 C CA . LEU A 1 194 ? 9.055 -19.071 1.579 1.00 96.88 194 LEU A CA 1
ATOM 1453 C C . LEU A 1 194 ? 9.769 -20.354 1.135 1.00 96.88 194 LEU A C 1
ATOM 1455 O O . LEU A 1 194 ? 9.158 -21.425 1.167 1.00 96.88 194 LEU A O 1
ATOM 1459 N N . CYS A 1 195 ? 11.022 -20.269 0.673 1.00 97.44 195 CYS A N 1
ATOM 1460 C CA . CYS A 1 195 ? 11.773 -21.398 0.111 1.00 97.44 195 CYS A CA 1
ATOM 1461 C C . CYS A 1 195 ? 10.968 -22.196 -0.937 1.00 97.44 195 CYS A C 1
ATOM 1463 O O . CYS A 1 195 ? 11.059 -23.422 -1.013 1.00 97.44 195 CYS A O 1
ATOM 1465 N N . THR A 1 196 ? 10.139 -21.506 -1.722 1.00 96.62 196 THR A N 1
ATOM 1466 C CA . THR A 1 196 ? 9.159 -22.111 -2.630 1.00 96.62 196 THR A CA 1
ATOM 1467 C C . THR A 1 196 ? 9.239 -21.413 -3.979 1.00 96.62 196 THR A C 1
ATOM 1469 O O . THR A 1 196 ? 9.237 -20.188 -4.042 1.00 96.62 196 THR A O 1
ATOM 1472 N N . LYS A 1 197 ? 9.312 -22.178 -5.074 1.00 95.31 197 LYS A N 1
ATOM 1473 C CA . LYS A 1 197 ? 9.321 -21.605 -6.425 1.00 95.31 197 LYS A CA 1
ATOM 1474 C C . LYS A 1 197 ? 7.938 -21.055 -6.761 1.00 95.31 197 LYS A C 1
ATOM 1476 O O . LYS A 1 197 ? 6.975 -21.812 -6.702 1.00 95.31 197 LYS A O 1
ATOM 1481 N N . ASP A 1 198 ? 7.892 -19.789 -7.172 1.00 91.75 198 ASP A N 1
ATOM 1482 C CA . ASP A 1 198 ? 6.688 -19.120 -7.676 1.00 91.75 198 ASP A CA 1
ATOM 1483 C C . ASP A 1 198 ? 5.461 -19.329 -6.766 1.00 91.75 198 ASP A C 1
ATOM 1485 O O . ASP A 1 198 ? 4.457 -19.917 -7.168 1.00 91.75 198 ASP A O 1
ATOM 1489 N N . PRO A 1 199 ? 5.548 -18.920 -5.486 1.00 93.94 199 PRO A N 1
ATOM 1490 C CA . PRO A 1 199 ? 4.504 -19.217 -4.523 1.00 93.94 199 PRO A CA 1
ATOM 1491 C C . PRO A 1 199 ? 3.228 -18.416 -4.794 1.00 93.94 199 PRO A C 1
ATOM 1493 O O . PRO A 1 199 ? 2.196 -18.782 -4.255 1.00 93.94 199 PRO A O 1
ATOM 1496 N N . VAL A 1 200 ? 3.256 -17.340 -5.579 1.00 91.31 200 VAL A N 1
ATOM 1497 C CA . VAL A 1 200 ? 2.072 -16.525 -5.886 1.00 91.31 200 VAL A CA 1
ATOM 1498 C C . VAL A 1 200 ? 1.793 -16.646 -7.381 1.00 91.31 200 VAL A C 1
ATOM 1500 O O . VAL A 1 200 ? 2.452 -15.959 -8.154 1.00 91.31 200 VAL A O 1
ATOM 1503 N N . PRO A 1 201 ? 0.873 -17.528 -7.805 1.00 84.25 201 PRO A N 1
ATOM 1504 C CA . PRO A 1 201 ? 0.544 -17.667 -9.211 1.00 84.25 201 PRO A CA 1
ATOM 1505 C C . PRO A 1 201 ? -0.279 -16.464 -9.699 1.00 84.25 201 PRO A C 1
ATOM 1507 O O . PRO A 1 201 ? -0.966 -15.798 -8.919 1.00 84.25 201 PRO A O 1
ATOM 1510 N N . ASP A 1 202 ? -0.207 -16.187 -11.001 1.00 83.94 202 ASP A N 1
ATOM 1511 C CA . ASP A 1 202 ? -0.742 -14.956 -11.606 1.00 83.94 202 ASP A CA 1
ATOM 1512 C C . ASP A 1 202 ? -2.269 -14.812 -11.498 1.00 83.94 202 ASP A C 1
ATOM 1514 O O . ASP A 1 202 ? -2.804 -13.712 -11.623 1.00 83.94 202 ASP A O 1
ATOM 1518 N N . ASP A 1 203 ? -2.995 -15.909 -11.282 1.00 75.75 203 ASP A N 1
ATOM 1519 C CA . ASP A 1 203 ? -4.448 -15.913 -11.099 1.00 75.75 203 ASP A CA 1
ATOM 1520 C C . ASP A 1 203 ? -4.884 -15.406 -9.715 1.00 75.75 203 ASP A C 1
ATOM 1522 O O . ASP A 1 203 ? -6.026 -14.967 -9.554 1.00 75.75 203 ASP A O 1
ATOM 1526 N N . LEU A 1 204 ? -3.982 -15.423 -8.727 1.00 72.44 204 LEU A N 1
ATOM 1527 C CA . LEU A 1 204 ? -4.241 -14.904 -7.383 1.00 72.44 204 LEU A CA 1
ATOM 1528 C C . LEU A 1 204 ? -4.000 -13.395 -7.265 1.00 72.44 204 LEU A C 1
ATOM 1530 O O . LEU A 1 204 ? -4.436 -12.776 -6.293 1.00 72.44 204 LEU A O 1
ATOM 1534 N N . ILE A 1 205 ? -3.316 -12.792 -8.235 1.00 73.38 205 ILE A N 1
ATOM 1535 C CA . ILE A 1 205 ? -2.981 -11.373 -8.213 1.00 73.38 205 ILE A CA 1
ATOM 1536 C C . ILE A 1 205 ? -4.134 -10.573 -8.828 1.00 73.38 205 ILE A C 1
ATOM 1538 O O . ILE A 1 205 ? -4.320 -10.515 -10.045 1.00 73.38 205 ILE A O 1
ATOM 1542 N N . ARG A 1 206 ? -4.915 -9.927 -7.961 1.00 67.06 206 ARG A N 1
ATOM 1543 C CA . ARG A 1 206 ? -5.941 -8.944 -8.333 1.00 67.06 206 ARG A CA 1
ATOM 1544 C C . ARG A 1 206 ? -5.351 -7.546 -8.157 1.00 67.06 206 ARG A C 1
ATOM 1546 O O . ARG A 1 206 ? -4.841 -7.275 -7.080 1.00 67.06 206 ARG A O 1
ATOM 1553 N N . GLY A 1 207 ? -5.422 -6.689 -9.179 1.00 60.72 207 GLY A N 1
ATOM 1554 C CA . GLY A 1 207 ? -4.986 -5.282 -9.101 1.00 60.72 207 GLY A CA 1
ATOM 1555 C C . GLY A 1 207 ? -3.695 -4.928 -9.858 1.00 60.72 207 GLY A C 1
ATOM 1556 O O . GLY A 1 207 ? -3.556 -3.786 -10.281 1.00 60.72 207 GLY A O 1
ATOM 1557 N N . LEU A 1 208 ? -2.805 -5.889 -10.157 1.00 58.38 208 LEU A N 1
ATOM 1558 C CA . LEU A 1 208 ? -1.570 -5.645 -10.943 1.00 58.38 208 LEU A CA 1
ATOM 1559 C C . LEU A 1 208 ? -1.762 -5.653 -12.474 1.00 58.38 208 LEU A C 1
ATOM 1561 O O . LEU A 1 208 ? -0.804 -5.880 -13.206 1.00 58.38 208 LEU A O 1
ATOM 1565 N N . ARG A 1 209 ? -2.987 -5.447 -12.981 1.00 49.19 209 ARG A N 1
ATOM 1566 C CA . ARG A 1 209 ? -3.289 -5.523 -14.423 1.00 49.19 209 ARG A CA 1
ATOM 1567 C C . ARG A 1 209 ? -3.647 -4.208 -15.078 1.00 49.19 209 ARG A C 1
ATOM 1569 O O . ARG A 1 209 ? -4.657 -3.574 -14.707 1.00 49.19 209 ARG A O 1
#

pLDDT: mean 92.95, std 9.14, range [49.19, 98.62]

Nearest PDB structures (foldseek):
  4f0r-assembly1_A  TM=8.698E-01  e=1.373E-11  Chromobacterium violaceum ATCC 12472
  3lnp-assembly1_A-2  TM=8.789E-01  e=1.883E-09  Oleispira antarctica
  4dzh-assembly1_A-2  TM=8.579E-01  e=1.498E-09  Xanthomonas campestris pv. campestris str. ATCC 33913
  7ww2-assembly1_B  TM=7.894E-01  e=8.949E-10  Obesumbacterium proteus
  4gbd-assembly1_B  TM=7.880E-01  e=2.335E-08  Pseudomonas aeruginosa PAO1

Organism: NCBI:txid2838741

Sequence (209 aa):
MKINAFSSDPHILARRGASDCDRIFYVGHGRMTDDRILHFVPFGAERLNGDGVYLPSVFSSDEAIDEAIELVLRGVPVIASCCLTLDEVGTCDKKFGVTPIGLAHKYGLLGENTYIAGAVYLDKDDIDLIVQSGAKVVLTPSDSMGNGCGIPPLRMLCTLGAEVYLGTGSGEYDEDADMDFEERLLRLSVSGALCTKDPVPDDLIRGLR

Radius of gyration: 16.05 Å; Cα contacts (8 Å, |Δi|>4): 447; chains: 1; bounding box: 34×46×43 Å